Protein AF-A0A0L7KN21-F1 (afdb_monomer)

InterPro domains:
  IPR000851 Small ribosomal subunit protein uS5 [PTHR48277] (136-283)
  IPR005324 Small ribosomal subunit protein uS5, C-terminal [PF03719] (182-250)
  IPR014721 Small ribosomal subunit protein uS5 domain 2-type fold, subgroup [G3DSA:3.30.230.10] (170-259)
  IPR020568 Ribosomal protein uS5 domain 2-type superfamily [SSF54211] (173-251)
  IPR048584 Small ribosomal subunit protein uS5m, N-terminal domain [PF21251] (48-141)

Sequence (359 aa):
MTFKLLSLGKILNKPLSIVLKQNNGAPNLNASFSTSSIVCVNFFNKSFYNVPADKLWKSVTSVSNAGAKKGRGKGAGRIRIRDLNRGQMIGVGRINMLWPGLSAPVIRGRELMEKLIKIRDSMTKFRRLKLSPIERGLAGFGFGNAKEAPAALRKAKNRSGQKLMNFEVYNGHTIFHDFYTAFGKTKIFVQKKNEGYGLSCHRAIREICQAIGIKDLRAKIEGSNNLQHIVKAFFIGLLQQRTHQQLAEEKKLHLVEYRAENEGFPKVVASPSEVRSKEEIPKGETLDFTNYVMNDKVILRKKKFPRFFQTMPHYKIYLKKYEKFRNHEKIRQDLKVEYGEIKSFLTDRYPEEKTEQEA

Nearest PDB structures (foldseek):
  8any-assembly1_AD  TM=7.330E-01  e=4.954E-23  Homo sapiens
  7pnw-assembly1_D  TM=7.563E-01  e=2.125E-21  Mus musculus
  7qi6-assembly1_AD  TM=7.127E-01  e=4.438E-22  Homo sapiens
  8oin-assembly1_Ad  TM=7.381E-01  e=1.371E-21  Sus scrofa
  8csu-assembly1_D  TM=7.811E-01  e=1.902E-16  Homo sapiens

Structure (mmCIF, N/CA/C/O backbone):
data_AF-A0A0L7KN21-F1
#
_entry.id   AF-A0A0L7KN21-F1
#
loop_
_atom_site.group_PDB
_atom_site.id
_atom_site.type_symbol
_atom_site.label_atom_id
_atom_site.label_alt_id
_atom_site.label_comp_id
_atom_site.label_asym_id
_atom_site.label_entity_id
_atom_site.label_seq_id
_atom_site.pdbx_PDB_ins_code
_atom_site.Cartn_x
_atom_site.Cartn_y
_atom_site.Cartn_z
_atom_site.occupancy
_atom_site.B_iso_or_equiv
_atom_site.auth_seq_id
_atom_site.auth_comp_id
_atom_site.auth_asym_id
_atom_site.auth_atom_id
_atom_site.pdbx_PDB_model_num
ATOM 1 N N . MET A 1 1 ? -9.207 22.273 -28.464 1.00 39.97 1 MET A N 1
ATOM 2 C CA . MET A 1 1 ? -9.569 23.635 -28.896 1.00 39.97 1 MET A CA 1
ATOM 3 C C . MET A 1 1 ? -8.705 24.622 -28.136 1.00 39.97 1 MET A C 1
ATOM 5 O O . MET A 1 1 ? -8.887 24.729 -26.935 1.00 39.97 1 MET A O 1
ATOM 9 N N . THR A 1 2 ? -7.763 25.266 -28.824 1.00 26.09 2 THR A N 1
ATOM 10 C CA . THR A 1 2 ? -7.132 26.553 -28.473 1.00 26.09 2 THR A CA 1
ATOM 11 C C . THR A 1 2 ? -6.347 27.008 -29.709 1.00 26.09 2 THR A C 1
ATOM 13 O O . THR A 1 2 ? -5.570 26.240 -30.274 1.00 26.09 2 THR A O 1
ATOM 16 N N . PHE A 1 3 ? -6.650 28.216 -30.183 1.00 27.45 3 PHE A N 1
ATOM 17 C CA . PHE A 1 3 ? -6.263 28.777 -31.482 1.00 27.45 3 PHE A CA 1
ATOM 18 C C . PHE A 1 3 ? -4.921 29.525 -31.428 1.00 27.45 3 PHE A C 1
ATOM 20 O O . PHE A 1 3 ? -4.514 30.002 -30.369 1.00 27.45 3 PHE A O 1
ATOM 27 N N . LYS A 1 4 ? -4.259 29.679 -32.585 1.00 27.64 4 LYS A N 1
ATOM 28 C CA . LYS A 1 4 ? -3.100 30.567 -32.776 1.00 27.64 4 LYS A CA 1
ATOM 29 C C . LYS A 1 4 ? -3.270 31.350 -34.088 1.00 27.64 4 LYS A C 1
ATOM 31 O O . LYS A 1 4 ? -3.463 30.738 -35.133 1.00 27.64 4 LYS A O 1
ATOM 36 N N . LEU A 1 5 ? -3.232 32.681 -34.005 1.00 28.02 5 LEU A N 1
ATOM 37 C CA . LEU A 1 5 ? -3.290 33.628 -35.128 1.00 28.02 5 LEU A CA 1
ATOM 38 C C . LEU A 1 5 ? -1.906 33.773 -35.780 1.00 28.02 5 LEU A C 1
ATOM 40 O O . LEU A 1 5 ? -0.916 33.961 -35.074 1.00 28.02 5 LEU A O 1
ATOM 44 N N . LEU A 1 6 ? -1.851 33.733 -37.113 1.00 36.75 6 LEU A N 1
ATOM 45 C CA . LEU A 1 6 ? -0.711 34.173 -37.924 1.00 36.75 6 LEU A CA 1
ATOM 46 C C . LEU A 1 6 ? -1.249 34.987 -39.106 1.00 36.75 6 LEU A C 1
ATOM 48 O O . LEU A 1 6 ? -2.231 34.595 -39.736 1.00 36.75 6 LEU A O 1
ATOM 52 N N . SER A 1 7 ? -0.636 36.145 -39.351 1.00 30.52 7 SER A N 1
ATOM 53 C CA . SER A 1 7 ? -1.080 37.125 -40.338 1.00 30.52 7 SER A CA 1
ATOM 54 C C . SER A 1 7 ? -0.712 36.722 -41.767 1.00 30.52 7 SER A 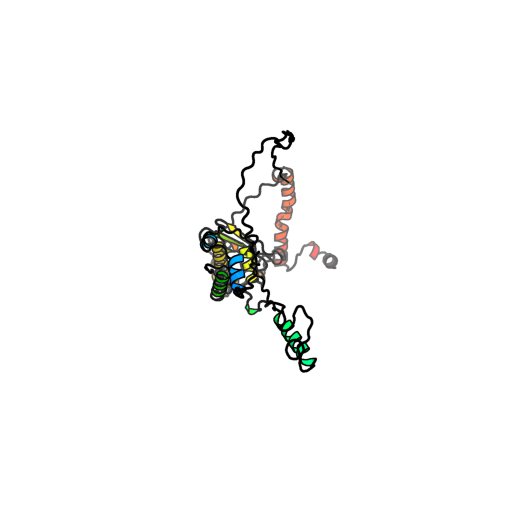C 1
ATOM 56 O O . SER A 1 7 ? 0.384 36.241 -42.053 1.00 30.52 7 SER A O 1
ATOM 58 N N . LEU A 1 8 ? -1.667 36.951 -42.669 1.00 35.56 8 LEU A N 1
ATOM 59 C CA . LEU A 1 8 ? -1.516 36.879 -44.117 1.00 35.56 8 LEU A CA 1
ATOM 60 C C . LEU A 1 8 ? -0.698 38.071 -44.617 1.00 35.56 8 LEU A C 1
ATOM 62 O O . LEU A 1 8 ? -1.054 39.222 -44.376 1.00 35.56 8 LEU A O 1
ATOM 66 N N . GLY A 1 9 ? 0.363 37.793 -45.369 1.00 31.25 9 GLY A N 1
ATOM 67 C CA . GLY A 1 9 ? 1.140 38.826 -46.034 1.00 31.25 9 GLY A CA 1
ATOM 68 C C . GLY A 1 9 ? 1.969 38.271 -47.181 1.00 31.25 9 GLY A C 1
ATOM 69 O O . GLY A 1 9 ? 3.092 37.834 -46.964 1.00 31.25 9 GLY A O 1
ATOM 70 N N . LYS A 1 10 ? 1.417 38.416 -48.394 1.00 31.67 10 LYS A N 1
ATOM 71 C CA . LYS A 1 10 ? 2.084 38.394 -49.712 1.00 31.67 10 LYS A CA 1
ATOM 72 C C . LYS A 1 10 ? 2.239 37.028 -50.397 1.00 31.67 10 LYS A C 1
ATOM 74 O O . LYS A 1 10 ? 3.333 36.500 -50.558 1.00 31.67 10 LYS A O 1
ATOM 79 N N . ILE A 1 11 ? 1.122 36.551 -50.944 1.00 29.91 11 ILE A N 1
ATOM 80 C CA . ILE A 1 11 ? 1.092 35.870 -52.244 1.00 29.91 11 ILE A CA 1
ATOM 81 C C . ILE A 1 11 ? 0.218 36.738 -53.144 1.00 29.91 11 ILE A C 1
ATOM 83 O O . ILE A 1 11 ? -0.950 36.916 -52.822 1.00 29.91 11 ILE A O 1
ATOM 87 N N . LEU A 1 12 ? 0.809 37.292 -54.205 1.00 33.62 12 LEU A N 1
ATOM 88 C CA . LEU A 1 12 ? 0.224 37.609 -55.518 1.00 33.62 12 LEU A CA 1
ATOM 89 C C . LEU A 1 12 ? 1.078 38.699 -56.174 1.00 33.62 12 LEU A C 1
ATOM 91 O O . LEU A 1 12 ? 1.097 39.836 -55.712 1.00 33.62 12 LEU A O 1
ATOM 95 N N . ASN A 1 13 ? 1.833 38.306 -57.204 1.00 30.95 13 ASN A N 1
ATOM 96 C CA . ASN A 1 13 ? 1.879 38.946 -58.529 1.00 30.95 13 ASN A CA 1
ATOM 97 C C . ASN A 1 13 ? 3.176 38.563 -59.266 1.00 30.95 13 ASN A C 1
ATOM 99 O O . ASN A 1 13 ? 4.257 39.069 -58.982 1.00 30.95 13 ASN A O 1
ATOM 103 N N . LYS A 1 14 ? 3.039 37.6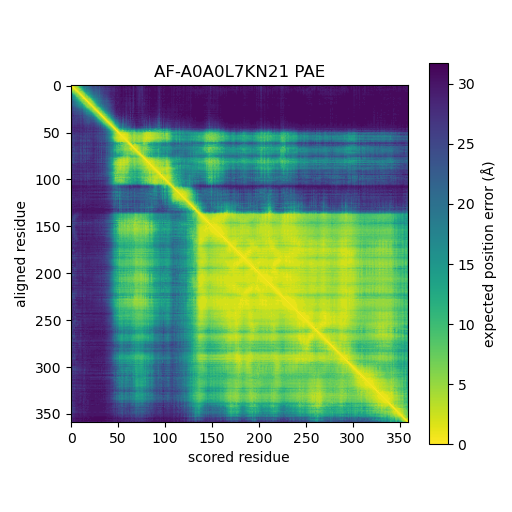55 -60.240 1.00 39.84 14 LYS A N 1
ATOM 104 C CA . LYS A 1 14 ? 3.803 37.687 -61.502 1.00 39.84 14 LYS A CA 1
ATOM 105 C C . LYS A 1 14 ? 2.998 38.554 -62.488 1.00 39.84 14 LYS A C 1
ATOM 107 O O . LYS A 1 14 ? 1.775 38.584 -62.346 1.00 39.84 14 LYS A O 1
ATOM 112 N N . PRO A 1 15 ? 3.634 39.246 -63.449 1.00 39.06 15 PRO A N 1
ATOM 113 C CA . PRO A 1 15 ? 3.897 38.664 -64.783 1.00 39.06 15 PRO A CA 1
ATOM 114 C C . PRO A 1 15 ? 5.301 39.039 -65.322 1.00 39.06 15 PRO A C 1
ATOM 116 O O . PRO A 1 15 ? 5.837 40.088 -64.999 1.00 39.06 15 PRO A O 1
ATOM 119 N N . LEU A 1 16 ? 6.064 38.135 -65.951 1.00 35.38 16 LEU A N 1
ATOM 120 C CA . LEU A 1 16 ? 6.067 37.840 -67.398 1.00 35.38 16 LEU A CA 1
ATOM 121 C C . LEU A 1 16 ? 6.074 39.097 -68.289 1.00 35.38 16 LEU A C 1
ATOM 123 O O . LEU A 1 16 ? 5.020 39.616 -68.639 1.00 35.38 16 LEU A O 1
ATOM 127 N N . SER A 1 17 ? 7.269 39.512 -68.721 1.00 31.98 17 SER A N 1
ATOM 128 C CA . SER A 1 17 ? 7.464 40.393 -69.876 1.00 31.98 17 SER A CA 1
ATOM 129 C C . SER A 1 17 ? 8.505 39.798 -70.828 1.00 31.98 17 SER A C 1
ATOM 131 O O . SER A 1 17 ? 9.697 39.725 -70.534 1.00 31.98 17 SER A O 1
ATOM 133 N N . ILE A 1 18 ? 7.980 39.361 -71.967 1.00 33.34 18 ILE A N 1
ATOM 134 C CA . ILE A 1 18 ? 8.632 39.127 -73.253 1.00 33.34 18 ILE A CA 1
ATOM 135 C C . ILE A 1 18 ? 9.336 40.407 -73.722 1.00 33.34 18 ILE A C 1
ATOM 137 O O . ILE A 1 18 ? 8.698 41.454 -73.756 1.00 33.34 18 ILE A O 1
ATOM 141 N N . VAL A 1 19 ? 10.592 40.305 -74.169 1.00 31.72 19 VAL A N 1
ATOM 142 C CA . VAL A 1 19 ? 11.155 41.195 -75.199 1.00 31.72 19 VAL A CA 1
ATOM 143 C C . VAL A 1 19 ? 12.034 40.363 -76.133 1.00 31.72 19 VAL A C 1
ATOM 145 O O . VAL A 1 19 ? 13.102 39.883 -75.762 1.00 31.72 19 VAL A O 1
ATOM 148 N N . LEU A 1 20 ? 11.535 40.199 -77.356 1.00 29.12 20 LEU A N 1
ATOM 149 C CA . LEU A 1 20 ? 12.280 39.819 -78.550 1.00 29.12 20 LEU A CA 1
ATOM 150 C C . LEU A 1 20 ? 13.306 40.911 -78.881 1.00 29.12 20 LEU A C 1
ATOM 152 O O . LEU A 1 20 ? 12.944 42.084 -78.964 1.00 29.12 20 LEU A O 1
ATOM 156 N N . LYS A 1 21 ? 14.549 40.533 -79.189 1.00 31.19 21 LYS A N 1
ATOM 157 C CA . LYS A 1 21 ? 15.376 41.327 -80.103 1.00 31.19 21 LYS A CA 1
ATOM 158 C C . LYS A 1 21 ? 16.139 40.404 -81.043 1.00 31.19 21 LYS A C 1
ATOM 160 O O . LYS A 1 21 ? 16.801 39.464 -80.615 1.00 31.19 21 LYS A O 1
ATOM 165 N N . GLN A 1 22 ? 15.918 40.661 -82.325 1.00 31.38 22 GLN A N 1
ATOM 166 C CA . GLN A 1 22 ? 16.403 39.913 -83.470 1.00 31.38 22 GLN A CA 1
ATOM 167 C C . GLN A 1 22 ? 17.911 40.094 -83.698 1.00 31.38 22 GLN A C 1
ATOM 169 O O . GLN A 1 22 ? 18.496 41.115 -83.344 1.00 31.38 22 GLN A O 1
ATOM 174 N N . ASN A 1 23 ? 18.456 39.052 -84.322 1.00 29.50 23 ASN A N 1
ATOM 175 C CA . ASN A 1 23 ? 19.735 38.854 -85.002 1.00 29.50 23 ASN A CA 1
ATOM 176 C C . ASN A 1 23 ? 20.443 40.097 -85.579 1.00 29.50 23 ASN A C 1
ATOM 178 O O . ASN A 1 23 ? 19.798 40.982 -86.134 1.00 29.50 23 ASN A O 1
ATOM 182 N N . ASN A 1 24 ? 21.783 40.061 -85.602 1.00 30.97 24 ASN A N 1
ATOM 183 C CA . ASN A 1 24 ? 22.596 39.916 -86.828 1.00 30.97 24 ASN A CA 1
ATOM 184 C C . ASN A 1 24 ? 24.074 40.224 -86.532 1.00 30.97 24 ASN A C 1
ATOM 186 O O . ASN A 1 24 ? 24.394 41.287 -86.010 1.00 30.97 24 ASN A O 1
ATOM 190 N N . GLY A 1 25 ? 24.976 39.316 -86.910 1.00 29.47 25 GLY A N 1
ATOM 191 C CA . GLY A 1 25 ? 26.418 39.569 -86.871 1.00 29.47 25 GLY A CA 1
ATOM 192 C C . GLY A 1 25 ? 27.257 38.297 -86.929 1.00 29.47 25 GLY A C 1
ATOM 193 O O . GLY A 1 25 ? 27.781 37.863 -85.910 1.00 29.47 25 GLY A O 1
ATOM 194 N N . ALA A 1 26 ? 27.386 37.702 -88.117 1.00 34.97 26 ALA A N 1
ATOM 195 C CA . ALA A 1 26 ? 28.526 36.838 -88.423 1.00 34.97 26 ALA A CA 1
ATOM 196 C C . ALA A 1 26 ? 29.774 37.721 -88.628 1.00 34.97 26 ALA A C 1
ATOM 198 O O . ALA A 1 26 ? 29.647 38.845 -89.121 1.00 34.97 26 ALA A O 1
ATOM 199 N N . PRO A 1 27 ? 30.973 37.215 -88.301 1.00 39.75 27 PRO A N 1
ATOM 200 C CA . PRO A 1 27 ? 31.784 36.711 -89.403 1.00 39.75 27 PRO A CA 1
ATOM 201 C C . PRO A 1 27 ? 32.486 35.379 -89.110 1.00 39.75 27 PRO A C 1
ATOM 203 O O . PRO A 1 27 ? 32.879 35.060 -87.991 1.00 39.75 27 PRO A O 1
ATOM 206 N N . ASN A 1 28 ? 32.637 34.627 -90.198 1.00 36.03 28 ASN A N 1
ATOM 207 C CA . ASN A 1 28 ? 33.445 33.426 -90.347 1.00 36.03 28 ASN A CA 1
ATOM 208 C C . ASN A 1 28 ? 34.895 33.649 -89.913 1.00 36.03 28 ASN A C 1
ATOM 210 O O . ASN A 1 28 ? 35.454 34.691 -90.241 1.00 36.03 28 ASN A O 1
ATOM 214 N N . LEU A 1 29 ? 35.525 32.620 -89.339 1.00 36.97 29 LEU A N 1
ATOM 215 C CA . LEU A 1 29 ? 36.890 32.217 -89.688 1.00 36.97 29 LEU A CA 1
ATOM 216 C C . LEU A 1 29 ? 37.133 30.764 -89.250 1.00 36.97 29 LEU A C 1
ATOM 218 O O . LEU A 1 29 ? 36.855 30.355 -88.126 1.00 36.97 29 LEU A O 1
ATOM 222 N N . ASN A 1 30 ? 37.598 29.997 -90.226 1.00 38.16 30 ASN A N 1
ATOM 223 C CA . ASN A 1 30 ? 37.817 28.560 -90.234 1.00 38.16 30 ASN A CA 1
ATOM 224 C C . ASN A 1 30 ? 38.788 28.082 -89.142 1.00 38.16 30 ASN A C 1
ATOM 226 O O . ASN A 1 30 ? 39.904 28.587 -89.052 1.00 38.16 30 ASN A O 1
ATOM 230 N N . ALA A 1 31 ? 38.417 27.022 -88.419 1.00 36.16 31 ALA A N 1
ATOM 231 C CA . ALA A 1 31 ? 39.368 26.146 -87.736 1.00 36.16 31 ALA A CA 1
ATOM 232 C C . ALA A 1 31 ? 38.807 24.712 -87.664 1.00 36.16 31 ALA A C 1
ATOM 234 O O . ALA A 1 31 ? 37.958 24.392 -86.838 1.00 36.16 31 ALA A O 1
ATOM 235 N N . SER A 1 32 ? 39.245 23.896 -88.626 1.00 32.59 32 SER A N 1
ATOM 236 C CA . SER A 1 32 ? 39.461 22.441 -88.548 1.00 32.59 32 SER A CA 1
ATOM 237 C C . SER A 1 32 ? 38.655 21.640 -87.508 1.00 32.59 32 SER A C 1
ATOM 239 O O . SER A 1 32 ? 39.095 21.408 -86.381 1.00 32.59 32 SER A O 1
ATOM 241 N N . PHE A 1 33 ? 37.529 21.071 -87.951 1.00 28.45 33 PHE A N 1
ATOM 242 C CA . PHE A 1 33 ? 36.911 19.917 -87.298 1.00 28.45 33 PHE A CA 1
ATOM 243 C C . PHE A 1 33 ? 37.850 18.705 -87.397 1.00 28.45 33 PHE A C 1
ATOM 245 O O . PHE A 1 33 ? 37.950 18.059 -88.437 1.00 28.45 33 PHE A O 1
ATOM 252 N N . SER A 1 34 ? 38.531 18.384 -86.297 1.00 33.50 34 SER A N 1
ATOM 253 C CA . SER A 1 34 ? 39.069 17.046 -86.067 1.00 33.50 34 SER A CA 1
ATOM 254 C C . SER A 1 34 ? 37.915 16.158 -85.611 1.00 33.50 34 SER A C 1
ATOM 256 O O . SER A 1 34 ? 37.461 16.243 -84.470 1.00 33.50 34 SER A O 1
ATOM 258 N N . THR A 1 35 ? 37.400 15.325 -86.512 1.00 39.38 35 THR A N 1
ATOM 259 C CA . THR A 1 35 ? 36.512 14.215 -86.160 1.00 39.38 35 THR A CA 1
ATOM 260 C C . THR A 1 35 ? 37.355 13.096 -85.556 1.00 39.38 35 THR A C 1
ATOM 262 O O . THR A 1 35 ? 37.619 12.078 -86.195 1.00 39.38 35 THR A O 1
ATOM 265 N N . SER A 1 36 ? 37.809 13.279 -84.317 1.00 35.50 36 SER A N 1
ATOM 266 C CA . SER A 1 36 ? 38.156 12.137 -83.486 1.00 35.50 36 SER A CA 1
ATOM 267 C C . SER A 1 36 ? 36.844 11.468 -83.098 1.00 35.50 36 SER A C 1
ATOM 269 O O . SER A 1 36 ? 36.009 12.038 -82.396 1.00 35.50 36 SER A O 1
ATOM 271 N N . SER A 1 37 ? 36.628 10.264 -83.622 1.00 35.19 37 SER A N 1
ATOM 272 C CA . SER A 1 37 ? 35.550 9.378 -83.210 1.00 35.19 37 SER A CA 1
ATOM 273 C C . SER A 1 37 ? 35.544 9.305 -81.685 1.00 35.19 37 SER A C 1
ATOM 275 O O . SER A 1 37 ? 36.408 8.663 -81.086 1.00 35.19 37 SER A O 1
ATOM 277 N N . ILE A 1 38 ? 34.592 9.986 -81.045 1.00 36.34 38 ILE A N 1
ATOM 278 C CA . ILE A 1 38 ? 34.296 9.774 -79.635 1.00 36.34 38 ILE A CA 1
ATOM 279 C C . ILE A 1 38 ? 33.734 8.363 -79.582 1.00 36.34 38 ILE A C 1
ATOM 281 O O . ILE A 1 38 ? 32.555 8.117 -79.826 1.00 36.34 38 ILE A O 1
ATOM 285 N N . VAL A 1 39 ? 34.624 7.410 -79.323 1.00 34.53 39 VAL A N 1
ATOM 286 C CA . VAL A 1 39 ? 34.242 6.091 -78.856 1.00 34.53 39 VAL A CA 1
ATOM 287 C C . VAL A 1 39 ? 33.466 6.353 -77.573 1.00 34.53 39 VAL A C 1
ATOM 289 O O . VAL A 1 39 ? 34.043 6.695 -76.541 1.00 34.53 39 VAL A O 1
ATOM 292 N N . CYS A 1 40 ? 32.142 6.237 -77.640 1.00 33.72 40 CYS A N 1
ATOM 293 C CA . CYS A 1 40 ? 31.325 6.009 -76.463 1.00 33.72 40 CYS A CA 1
ATOM 294 C C . CYS A 1 40 ? 31.788 4.676 -75.872 1.00 33.72 40 CYS A C 1
ATOM 296 O O . CYS A 1 40 ? 31.268 3.610 -76.197 1.00 33.72 40 CYS A O 1
ATOM 298 N N . VAL A 1 41 ? 32.828 4.727 -75.040 1.00 37.78 41 VAL A N 1
ATOM 299 C CA . VAL A 1 41 ? 33.231 3.597 -74.219 1.00 37.78 41 VAL A CA 1
ATOM 300 C C . VAL A 1 41 ? 32.087 3.401 -73.239 1.00 37.78 41 VAL A C 1
ATOM 302 O O . VAL A 1 41 ? 31.934 4.151 -72.277 1.00 37.78 41 VAL A O 1
ATOM 305 N N . ASN A 1 42 ? 31.245 2.411 -73.526 1.00 37.94 42 ASN A N 1
ATOM 306 C CA . ASN A 1 42 ? 30.281 1.878 -72.583 1.00 37.94 42 ASN A CA 1
ATOM 307 C C . ASN A 1 42 ? 31.032 1.498 -71.303 1.00 37.94 42 ASN A C 1
ATOM 309 O O . ASN A 1 42 ? 31.612 0.419 -71.198 1.00 37.94 42 ASN A O 1
ATOM 313 N N . PHE A 1 43 ? 31.003 2.380 -70.307 1.00 38.19 43 PHE A N 1
ATOM 314 C CA . PHE A 1 43 ? 31.536 2.145 -68.969 1.00 38.19 43 PHE A CA 1
ATOM 315 C C . PHE A 1 43 ? 30.578 1.254 -68.158 1.00 38.19 43 PHE A C 1
ATOM 317 O O . PHE A 1 43 ? 30.269 1.513 -67.003 1.00 38.19 43 PHE A O 1
ATOM 324 N N . PHE A 1 44 ? 30.096 0.170 -68.763 1.00 43.06 44 PHE A N 1
ATOM 325 C CA . PHE A 1 44 ? 29.590 -0.987 -68.034 1.00 43.06 44 PHE A CA 1
ATOM 326 C C . PHE A 1 44 ? 30.624 -2.103 -68.135 1.00 43.06 44 PHE A C 1
ATOM 328 O O . PHE A 1 44 ? 30.334 -3.231 -68.527 1.00 43.06 44 PHE A O 1
ATOM 335 N N . ASN A 1 45 ? 31.849 -1.790 -67.708 1.00 41.94 45 ASN A N 1
ATOM 336 C CA . ASN A 1 45 ? 32.697 -2.822 -67.142 1.00 41.94 45 ASN A CA 1
ATOM 337 C C . ASN A 1 45 ? 31.980 -3.310 -65.886 1.00 41.94 45 ASN A C 1
ATOM 339 O O . ASN A 1 45 ? 31.974 -2.654 -64.843 1.00 41.94 45 ASN A O 1
ATOM 343 N N . LYS A 1 46 ? 31.306 -4.451 -66.012 1.00 49.19 46 LYS A N 1
ATOM 344 C CA . LYS A 1 46 ? 30.734 -5.199 -64.898 1.00 49.19 46 LYS A CA 1
ATOM 345 C C . LYS A 1 46 ? 31.897 -5.824 -64.131 1.00 49.19 46 LYS A C 1
ATOM 347 O O . LYS A 1 46 ? 32.096 -7.032 -64.145 1.00 49.19 46 LYS A O 1
ATOM 352 N N . SER A 1 47 ? 32.715 -4.981 -63.511 1.00 50.50 47 SER A N 1
ATOM 353 C CA . SER A 1 47 ? 33.771 -5.431 -62.627 1.00 50.50 47 SER A CA 1
ATOM 354 C C . SER A 1 47 ? 33.094 -6.072 -61.426 1.00 50.50 47 SER A C 1
ATOM 356 O O . SER A 1 47 ? 32.357 -5.411 -60.695 1.00 50.50 47 SER A O 1
ATOM 358 N N . PHE A 1 48 ? 33.305 -7.373 -61.238 1.00 56.53 48 PHE A N 1
ATOM 359 C CA . PHE A 1 48 ? 32.745 -8.177 -60.149 1.00 56.53 48 PHE A CA 1
ATOM 360 C C . PHE A 1 48 ? 33.356 -7.823 -58.775 1.00 56.53 48 PHE A C 1
ATOM 362 O O . PHE A 1 48 ? 33.637 -8.694 -57.960 1.00 56.53 48 PHE A O 1
ATOM 369 N N . TYR A 1 49 ? 33.533 -6.538 -58.472 1.00 61.22 49 TYR A N 1
ATOM 370 C CA . TYR A 1 49 ? 33.901 -6.037 -57.148 1.00 61.22 49 TYR A CA 1
ATOM 371 C C . TYR A 1 49 ? 32.639 -5.741 -56.326 1.00 61.22 49 TYR A C 1
ATOM 373 O O . TYR A 1 49 ? 32.449 -4.639 -55.811 1.00 61.22 49 TYR A O 1
ATOM 381 N N . ASN A 1 50 ? 31.731 -6.716 -56.228 1.00 77.69 50 ASN A N 1
ATOM 382 C CA . ASN A 1 50 ? 30.514 -6.551 -55.439 1.00 77.69 50 ASN A CA 1
ATOM 383 C C . ASN A 1 50 ? 30.838 -6.600 -53.943 1.00 77.69 50 ASN A C 1
ATOM 385 O O . ASN A 1 50 ? 31.521 -7.494 -53.448 1.00 77.69 50 ASN A O 1
ATOM 389 N N . VAL A 1 51 ? 30.315 -5.618 -53.215 1.00 84.56 51 VAL A N 1
ATOM 390 C CA . VAL A 1 51 ? 30.476 -5.494 -51.767 1.00 84.56 51 VAL A CA 1
ATOM 391 C C . VAL A 1 51 ? 29.411 -6.348 -51.064 1.00 84.56 51 VAL A C 1
ATOM 393 O O . VAL A 1 51 ? 28.251 -6.317 -51.480 1.00 84.56 51 VAL A O 1
ATOM 396 N N . PRO A 1 52 ? 29.750 -7.082 -49.986 1.00 89.19 52 PRO A N 1
ATOM 397 C CA . PRO A 1 52 ? 28.764 -7.857 -49.238 1.00 89.19 52 PRO A CA 1
ATOM 398 C C . PRO A 1 52 ? 27.666 -6.965 -48.643 1.00 89.19 52 PRO A C 1
ATOM 400 O O . PRO A 1 52 ? 27.909 -5.815 -48.258 1.00 89.19 52 PRO A O 1
ATOM 403 N N . ALA A 1 53 ? 26.461 -7.528 -48.512 1.00 86.94 53 ALA A N 1
ATOM 404 C CA . ALA A 1 53 ? 25.276 -6.825 -48.022 1.00 86.94 53 ALA A CA 1
ATOM 405 C C . ALA A 1 53 ? 25.501 -6.146 -46.659 1.00 86.94 53 ALA A C 1
ATOM 407 O O . ALA A 1 53 ? 25.035 -5.027 -46.454 1.00 86.94 53 ALA A O 1
ATOM 408 N N . ASP A 1 54 ? 26.279 -6.754 -45.759 1.00 86.81 54 ASP A N 1
ATOM 409 C CA . ASP A 1 54 ? 26.576 -6.195 -44.432 1.00 86.81 54 ASP A CA 1
ATOM 410 C C . ASP A 1 54 ? 27.264 -4.828 -44.504 1.00 86.81 54 ASP A C 1
ATOM 412 O O . ASP A 1 54 ? 26.959 -3.913 -43.734 1.00 86.81 54 ASP A O 1
ATOM 416 N N . LYS A 1 55 ? 28.182 -4.656 -45.461 1.00 87.75 55 LYS A N 1
ATOM 417 C CA . LYS A 1 55 ? 28.933 -3.408 -45.632 1.00 87.75 55 LYS A CA 1
ATOM 418 C C . LYS A 1 55 ? 28.067 -2.320 -46.280 1.00 87.75 55 LYS A C 1
ATOM 420 O O . LYS A 1 55 ? 28.189 -1.162 -45.882 1.00 87.75 55 LYS A O 1
ATOM 425 N N . LEU A 1 56 ? 27.139 -2.691 -47.167 1.00 87.56 56 LEU A N 1
ATOM 426 C CA . LEU A 1 56 ? 26.124 -1.786 -47.728 1.00 87.56 56 LEU A CA 1
ATOM 427 C C . LEU A 1 56 ? 25.105 -1.342 -46.666 1.00 87.56 56 LEU A C 1
ATOM 429 O O . LEU A 1 56 ? 24.808 -0.157 -46.523 1.00 87.56 56 LEU A O 1
ATOM 433 N N . TRP A 1 57 ? 24.598 -2.271 -45.856 1.00 86.81 57 TRP A N 1
ATOM 434 C CA . TRP A 1 57 ? 23.676 -1.929 -44.773 1.00 86.81 57 TRP A CA 1
ATOM 435 C C . TRP A 1 57 ? 24.339 -1.050 -43.715 1.00 86.81 57 TRP A C 1
ATOM 437 O O . TRP A 1 57 ? 23.704 -0.122 -43.206 1.00 86.81 57 TRP A O 1
ATOM 447 N N . LYS A 1 58 ? 25.626 -1.273 -43.419 1.00 84.38 58 LYS A N 1
ATOM 448 C CA . LYS A 1 58 ? 26.404 -0.429 -42.504 1.00 84.38 58 LYS A CA 1
ATOM 449 C C . LYS A 1 58 ? 26.513 1.014 -43.001 1.00 84.38 58 LYS A C 1
ATOM 451 O O . LYS A 1 58 ? 26.363 1.923 -42.188 1.00 84.38 58 LYS A O 1
ATOM 456 N N . SER A 1 59 ? 26.722 1.259 -44.297 1.00 84.06 59 SER A N 1
ATOM 457 C CA . SER A 1 59 ? 26.773 2.634 -44.820 1.00 84.06 59 SER A CA 1
ATOM 458 C C . SER A 1 59 ? 25.413 3.331 -44.780 1.00 84.06 59 SER A C 1
ATOM 460 O O . SER A 1 59 ? 25.349 4.501 -44.425 1.00 84.06 59 SER A O 1
ATOM 462 N N . VAL A 1 60 ? 24.323 2.619 -45.083 1.00 83.50 60 VAL A N 1
ATOM 463 C CA . VAL A 1 60 ? 22.967 3.200 -45.136 1.00 83.50 60 VAL A CA 1
ATOM 464 C C . VAL A 1 60 ? 22.388 3.471 -43.744 1.00 83.50 60 VAL A C 1
ATOM 466 O O . VAL A 1 60 ? 21.653 4.437 -43.550 1.00 83.50 60 VAL A O 1
ATOM 469 N 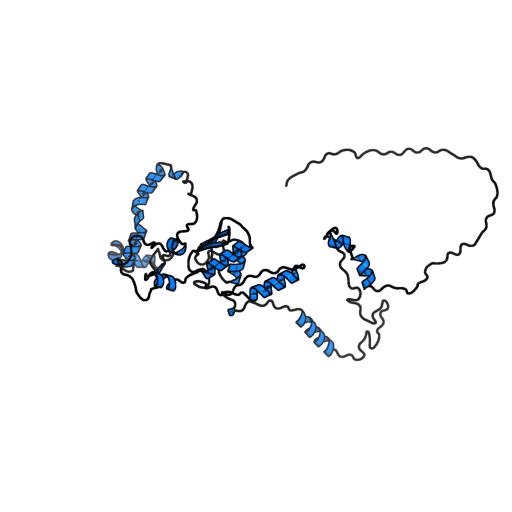N . THR A 1 61 ? 22.695 2.620 -42.762 1.00 78.38 61 THR A N 1
ATOM 470 C CA . THR A 1 61 ? 22.087 2.698 -41.421 1.00 78.38 61 THR A CA 1
ATOM 471 C C . THR A 1 61 ? 22.952 3.391 -40.376 1.00 78.38 61 THR A C 1
ATOM 473 O O . THR A 1 61 ? 22.426 3.821 -39.345 1.00 78.38 61 THR A O 1
ATOM 476 N N . SER A 1 62 ? 24.266 3.512 -40.600 1.00 70.56 62 SER A N 1
ATOM 477 C CA . SER A 1 62 ? 25.143 4.147 -39.618 1.00 70.56 62 SER A CA 1
ATOM 478 C C . SER A 1 62 ? 24.981 5.667 -39.614 1.00 70.56 62 SER A C 1
ATOM 480 O O . SER A 1 62 ? 25.017 6.342 -40.638 1.00 70.56 62 SER A O 1
ATOM 482 N N . VAL A 1 63 ? 24.841 6.223 -38.413 1.00 68.50 63 VAL A N 1
ATOM 483 C CA . VAL A 1 63 ? 25.168 7.627 -38.153 1.00 68.50 63 VAL A CA 1
ATOM 484 C C . VAL A 1 63 ? 26.679 7.689 -37.924 1.00 68.50 63 VAL A C 1
ATOM 486 O O . VAL A 1 63 ? 27.252 6.743 -37.375 1.00 68.50 63 VAL A O 1
ATOM 489 N N . SER A 1 64 ? 27.337 8.796 -38.284 1.00 72.62 64 SER A N 1
ATOM 490 C CA . SER A 1 64 ? 28.744 8.997 -37.919 1.00 72.62 64 SER A CA 1
ATOM 491 C C . SER A 1 64 ? 28.945 8.749 -36.417 1.00 72.62 64 SER A C 1
ATOM 493 O O . SER A 1 64 ? 28.117 9.142 -35.591 1.00 72.62 64 SER A O 1
ATOM 495 N N . ASN A 1 65 ? 30.043 8.089 -36.035 1.00 73.38 65 ASN A N 1
ATOM 496 C CA . ASN A 1 65 ? 30.295 7.699 -34.639 1.00 73.38 65 ASN A CA 1
ATOM 497 C C . ASN A 1 65 ? 30.260 8.926 -33.693 1.00 73.38 65 ASN A C 1
ATOM 499 O O . ASN A 1 65 ? 29.780 8.856 -32.562 1.00 73.38 65 ASN A O 1
ATOM 503 N N . ALA A 1 66 ? 30.680 10.091 -34.200 1.00 78.44 66 ALA A N 1
ATOM 504 C CA . ALA A 1 66 ? 30.557 11.381 -33.524 1.00 78.44 66 ALA A CA 1
ATOM 505 C C . ALA A 1 66 ? 29.097 11.861 -33.380 1.00 78.44 66 ALA A C 1
ATOM 507 O O . ALA A 1 66 ? 28.711 12.347 -32.315 1.00 78.44 66 ALA A O 1
ATOM 508 N N . GLY A 1 67 ? 28.275 11.711 -34.425 1.00 78.81 67 GLY A N 1
ATOM 509 C CA . GLY A 1 67 ? 26.854 12.062 -34.404 1.00 78.81 67 GLY A CA 1
ATOM 510 C C . GLY A 1 67 ? 26.032 11.175 -33.465 1.00 78.81 67 GLY A C 1
ATOM 511 O O . GLY A 1 67 ? 25.168 11.683 -32.747 1.00 78.81 67 GLY A O 1
ATOM 512 N N . ALA A 1 68 ? 26.353 9.879 -33.402 1.00 77.19 68 ALA A N 1
ATOM 513 C CA . ALA A 1 68 ? 25.718 8.920 -32.501 1.00 77.19 68 ALA A CA 1
ATOM 514 C C . ALA A 1 68 ? 26.047 9.201 -31.024 1.00 77.19 68 ALA A C 1
ATOM 516 O O . ALA A 1 68 ? 25.142 9.249 -30.193 1.00 77.19 68 ALA A O 1
ATOM 517 N N . LYS A 1 69 ? 27.324 9.459 -30.696 1.00 81.44 69 LYS A N 1
ATOM 518 C CA . LYS A 1 69 ? 27.765 9.752 -29.318 1.00 81.44 69 LYS A CA 1
ATOM 519 C C . LYS A 1 69 ? 27.145 11.028 -28.739 1.00 81.44 69 LYS A C 1
ATOM 521 O O . LYS A 1 69 ? 26.877 11.073 -27.546 1.00 81.44 69 LYS A O 1
ATOM 526 N N . LYS A 1 70 ? 26.915 12.051 -29.570 1.00 85.38 70 LYS A N 1
ATOM 527 C CA . LYS A 1 70 ? 26.362 13.353 -29.146 1.00 85.38 70 LYS A CA 1
ATOM 528 C C . LYS A 1 70 ? 24.837 13.459 -29.288 1.00 85.38 70 LYS A C 1
ATOM 530 O O . LYS A 1 70 ? 24.296 14.540 -29.093 1.00 85.38 70 LYS A O 1
ATOM 535 N N . GLY A 1 71 ? 24.146 12.381 -29.673 1.00 80.25 71 GLY A N 1
ATOM 536 C CA . GLY A 1 71 ? 22.684 12.383 -29.817 1.00 80.25 71 GLY A CA 1
ATOM 537 C C . GLY A 1 71 ? 22.152 13.297 -30.929 1.00 80.25 71 GLY A C 1
ATOM 538 O O . GLY A 1 71 ? 21.004 13.719 -30.873 1.00 80.25 71 GLY A O 1
ATOM 539 N N . ARG A 1 72 ? 22.966 13.609 -31.949 1.00 79.06 72 ARG A N 1
ATOM 540 C CA . ARG A 1 72 ? 22.591 14.533 -33.040 1.00 79.06 72 ARG A CA 1
ATOM 541 C C . ARG A 1 72 ? 21.608 13.925 -34.052 1.00 79.06 72 ARG A C 1
ATOM 543 O O . ARG A 1 72 ? 21.043 14.646 -34.866 1.00 79.06 72 ARG A O 1
ATOM 550 N N . GLY A 1 73 ? 21.413 12.606 -34.026 1.00 71.19 73 GLY A N 1
ATOM 551 C CA . GLY A 1 73 ? 20.469 11.907 -34.901 1.00 71.19 73 GLY A CA 1
ATOM 552 C C . GLY A 1 73 ? 19.051 11.890 -34.328 1.00 71.19 73 GLY A C 1
ATOM 553 O O . GLY A 1 73 ? 18.849 11.458 -33.193 1.00 71.19 73 GLY A O 1
ATOM 554 N N . LYS A 1 74 ? 18.057 12.293 -35.130 1.00 75.06 74 LYS A N 1
ATOM 555 C CA . LYS A 1 74 ? 16.635 12.165 -34.770 1.00 75.06 74 LYS A CA 1
ATOM 556 C C . LYS A 1 74 ? 16.280 10.677 -34.611 1.00 75.06 74 LYS A C 1
ATOM 558 O O . LYS A 1 74 ? 16.644 9.848 -35.439 1.00 75.06 74 LYS A O 1
ATOM 563 N N . GLY A 1 75 ? 15.600 10.321 -33.518 1.00 69.88 75 GLY A N 1
ATOM 564 C CA . GLY A 1 75 ? 15.206 8.931 -33.238 1.00 69.88 75 GLY A CA 1
ATOM 565 C C . GLY A 1 75 ? 14.094 8.404 -34.155 1.00 69.88 75 GLY A C 1
ATOM 566 O O . GLY A 1 75 ? 14.007 7.199 -34.386 1.00 69.88 75 GLY A O 1
ATOM 567 N N . ALA A 1 76 ? 13.271 9.302 -34.700 1.00 66.62 76 ALA A N 1
ATOM 568 C CA . ALA A 1 76 ? 12.220 8.978 -35.658 1.00 66.62 76 ALA A CA 1
ATOM 569 C C . ALA A 1 76 ? 12.809 8.746 -37.061 1.00 66.62 76 ALA A C 1
ATOM 571 O O . ALA A 1 76 ? 13.656 9.516 -37.507 1.00 66.62 76 ALA A O 1
ATOM 572 N N . GLY A 1 77 ? 12.358 7.693 -37.753 1.00 69.62 77 GLY A N 1
ATOM 573 C CA . GLY A 1 77 ? 12.756 7.407 -39.138 1.00 69.62 77 GLY A CA 1
ATOM 574 C C . GLY A 1 77 ? 14.054 6.609 -39.316 1.00 69.62 77 GLY A C 1
ATOM 575 O O . GLY A 1 77 ? 14.601 6.595 -40.414 1.00 69.62 77 GLY A O 1
ATOM 576 N N . ARG A 1 78 ? 14.564 5.925 -38.278 1.00 74.44 78 ARG A N 1
ATOM 577 C CA . ARG A 1 78 ? 15.722 5.027 -38.449 1.00 74.44 78 ARG A CA 1
ATOM 578 C C . ARG A 1 78 ? 15.396 3.910 -39.442 1.00 74.44 78 ARG A C 1
ATOM 580 O O . ARG A 1 78 ? 14.474 3.124 -39.211 1.00 74.44 78 ARG A O 1
ATOM 587 N N . ILE A 1 79 ? 16.195 3.822 -40.503 1.00 81.19 79 ILE A N 1
ATOM 588 C CA . ILE A 1 79 ? 16.134 2.736 -41.481 1.00 81.19 79 ILE A CA 1
ATOM 589 C C . ILE A 1 79 ? 16.454 1.432 -40.746 1.00 81.19 79 ILE A C 1
ATOM 591 O O . ILE A 1 79 ? 17.530 1.274 -40.170 1.00 81.19 79 ILE A O 1
ATOM 595 N N . ARG A 1 80 ? 15.492 0.507 -40.721 1.00 82.19 80 ARG A N 1
ATOM 596 C CA . ARG A 1 80 ? 15.693 -0.835 -40.166 1.00 82.19 80 ARG A CA 1
ATOM 597 C C . ARG A 1 80 ? 16.355 -1.700 -41.227 1.00 82.19 80 ARG A C 1
ATOM 599 O O . ARG A 1 80 ? 15.871 -1.745 -42.356 1.00 82.19 80 ARG A O 1
ATOM 606 N N . ILE A 1 81 ? 17.424 -2.392 -40.844 1.00 87.44 81 ILE A N 1
ATOM 607 C CA . ILE A 1 81 ? 18.082 -3.380 -41.701 1.00 87.44 81 ILE A CA 1
ATOM 608 C C . ILE A 1 81 ? 17.045 -4.444 -42.071 1.00 87.44 81 ILE A C 1
ATOM 610 O O . ILE A 1 81 ? 16.369 -4.987 -41.193 1.00 87.44 81 ILE A O 1
ATOM 614 N N . ARG A 1 82 ? 16.897 -4.704 -43.370 1.00 87.94 82 ARG A N 1
ATOM 615 C CA . ARG A 1 82 ? 16.087 -5.808 -43.884 1.00 87.94 82 ARG A CA 1
ATOM 616 C C . ARG A 1 82 ? 17.034 -6.888 -44.374 1.00 87.94 82 ARG A C 1
ATOM 618 O O . ARG A 1 82 ? 17.865 -6.629 -45.239 1.00 87.94 82 ARG A O 1
ATOM 625 N N . ASP A 1 83 ? 16.901 -8.079 -43.813 1.00 87.94 83 ASP A N 1
ATOM 626 C CA . ASP A 1 83 ? 17.623 -9.241 -44.309 1.00 87.94 83 ASP A CA 1
ATOM 627 C C . ASP A 1 83 ? 16.993 -9.687 -45.634 1.00 87.94 83 ASP A C 1
ATOM 629 O O . ASP A 1 83 ? 15.829 -10.089 -45.668 1.00 87.94 83 ASP A O 1
ATOM 633 N N . LEU A 1 84 ? 17.753 -9.547 -46.721 1.00 88.50 84 LEU A N 1
ATOM 634 C CA . LEU A 1 84 ? 17.319 -9.875 -48.080 1.00 88.50 84 LEU A CA 1
ATOM 635 C C . LEU A 1 84 ? 17.391 -11.381 -48.363 1.00 88.50 84 LEU A C 1
ATOM 637 O O . LEU A 1 84 ? 16.726 -11.844 -49.286 1.00 88.50 84 LEU A O 1
ATOM 641 N N . ASN A 1 85 ? 18.155 -12.137 -47.568 1.00 87.88 85 ASN A N 1
ATOM 642 C CA . ASN A 1 85 ? 18.299 -13.586 -47.718 1.00 87.88 85 ASN A CA 1
ATOM 643 C C . ASN A 1 85 ? 17.137 -14.334 -47.052 1.00 87.88 85 ASN A C 1
ATOM 645 O O . ASN A 1 85 ? 16.815 -15.468 -47.409 1.00 87.88 85 ASN A O 1
ATOM 649 N N . ARG A 1 86 ? 16.468 -13.695 -46.087 1.00 88.00 86 ARG A N 1
ATOM 650 C CA . ARG A 1 86 ? 15.314 -14.270 -45.402 1.00 88.00 86 ARG A CA 1
ATOM 651 C C . ARG A 1 86 ? 14.151 -14.467 -46.381 1.00 88.00 86 ARG A C 1
ATOM 653 O O . ARG A 1 86 ? 13.566 -13.503 -46.861 1.00 88.00 86 ARG A O 1
ATOM 660 N N . GLY A 1 87 ? 13.778 -15.727 -46.609 1.00 84.25 87 GLY A N 1
ATOM 661 C CA . GLY A 1 87 ? 12.679 -16.117 -47.503 1.00 84.25 87 GLY A CA 1
ATOM 662 C C . GLY A 1 87 ? 13.115 -16.522 -48.914 1.00 84.25 87 GLY A C 1
ATOM 663 O O . GLY A 1 87 ? 12.261 -16.895 -49.712 1.00 84.25 87 GLY A O 1
ATOM 664 N N . GLN A 1 88 ? 14.415 -16.490 -49.218 1.00 86.50 88 GLN A N 1
ATOM 665 C CA . GLN A 1 88 ? 14.953 -17.054 -50.456 1.00 86.50 88 GLN A CA 1
ATOM 666 C C . GLN A 1 88 ? 15.290 -18.537 -50.250 1.00 86.50 88 GLN A C 1
ATOM 668 O O . GLN A 1 88 ? 15.898 -18.900 -49.243 1.00 86.50 88 GLN A O 1
ATOM 673 N N . MET A 1 89 ? 14.894 -19.394 -51.194 1.00 81.44 89 MET A N 1
ATOM 674 C CA . MET A 1 89 ? 15.283 -20.807 -51.208 1.00 81.44 89 MET A CA 1
ATOM 675 C C . MET A 1 89 ? 16.383 -21.032 -52.240 1.00 81.44 89 MET A C 1
ATOM 677 O O . MET A 1 89 ? 16.319 -20.507 -53.352 1.00 81.44 89 MET A O 1
ATOM 681 N N . ILE A 1 90 ? 17.385 -21.834 -51.883 1.00 82.50 90 ILE A N 1
ATOM 682 C CA . ILE A 1 90 ? 18.476 -22.174 -52.798 1.00 82.50 90 ILE A CA 1
ATOM 683 C C . ILE A 1 90 ? 17.896 -22.976 -53.978 1.00 82.50 90 ILE A C 1
ATOM 685 O O . ILE A 1 90 ? 17.069 -23.871 -53.797 1.00 82.50 90 ILE A O 1
ATOM 689 N N . GLY A 1 91 ? 18.286 -22.607 -55.198 1.00 81.12 91 GLY A N 1
ATOM 690 C CA . GLY A 1 91 ? 17.771 -23.195 -56.440 1.00 81.12 91 GLY A CA 1
ATOM 691 C C . GLY A 1 91 ? 16.473 -22.566 -56.966 1.00 81.12 91 GLY A C 1
ATOM 692 O O . GLY A 1 91 ? 16.112 -22.811 -58.113 1.00 81.12 91 GLY A O 1
ATOM 693 N N . VAL A 1 92 ? 15.817 -21.687 -56.199 1.00 81.19 92 VAL A N 1
ATOM 694 C CA . VAL A 1 92 ? 14.675 -20.900 -56.687 1.00 81.19 92 VAL A CA 1
ATOM 695 C C . VAL A 1 92 ? 15.192 -19.597 -57.293 1.00 81.19 92 VAL A C 1
ATOM 697 O O . VAL A 1 92 ? 15.650 -18.699 -56.589 1.00 81.19 92 VAL A O 1
ATOM 700 N N . GLY A 1 93 ? 15.146 -19.509 -58.621 1.00 84.25 93 GLY A N 1
ATOM 701 C CA . GLY A 1 93 ? 15.525 -18.319 -59.381 1.00 84.25 93 GLY A CA 1
ATOM 702 C C . GLY A 1 93 ? 14.321 -17.609 -59.997 1.00 84.25 93 GLY A C 1
ATOM 703 O O . GLY A 1 93 ? 13.171 -17.980 -59.783 1.00 84.25 93 GLY A O 1
ATOM 704 N N . ARG A 1 94 ? 14.587 -16.596 -60.831 1.00 85.50 94 ARG A N 1
ATOM 705 C CA . ARG A 1 94 ? 13.550 -15.996 -61.697 1.00 85.50 94 ARG A CA 1
ATOM 706 C C . ARG A 1 94 ? 12.957 -17.012 -62.674 1.00 85.50 94 ARG A C 1
ATOM 708 O O . ARG A 1 94 ? 11.806 -16.884 -63.071 1.00 85.50 94 ARG A O 1
ATOM 715 N N . ILE A 1 95 ? 13.765 -17.996 -63.059 1.00 84.38 95 ILE A N 1
ATOM 716 C CA . ILE A 1 95 ? 13.348 -19.131 -63.871 1.00 84.38 95 ILE A CA 1
ATOM 717 C C . ILE A 1 95 ? 12.859 -20.215 -62.912 1.00 84.38 95 ILE A C 1
ATOM 719 O O . ILE A 1 95 ? 13.597 -20.631 -62.016 1.00 84.38 95 ILE A O 1
ATOM 723 N N . ASN A 1 96 ? 11.617 -20.659 -63.105 1.00 78.75 96 ASN A N 1
ATOM 724 C CA . ASN A 1 96 ? 10.971 -21.677 -62.281 1.00 78.75 96 ASN A CA 1
ATOM 725 C C . ASN A 1 96 ? 11.454 -23.087 -62.667 1.00 78.75 96 ASN A C 1
ATOM 727 O O . ASN A 1 96 ? 10.712 -23.877 -63.246 1.00 78.75 96 ASN A O 1
ATOM 731 N N . MET A 1 97 ? 12.730 -23.370 -62.405 1.00 82.81 97 MET A N 1
ATOM 732 C CA . MET A 1 97 ? 13.333 -24.689 -62.600 1.00 82.81 97 MET A CA 1
ATOM 733 C C . MET A 1 97 ? 13.292 -25.504 -61.308 1.00 82.81 97 MET A C 1
ATOM 735 O O . MET A 1 97 ? 13.642 -25.020 -60.233 1.00 82.81 97 MET A O 1
ATOM 739 N N . LEU A 1 98 ? 12.912 -26.773 -61.436 1.00 80.88 98 LEU A N 1
ATOM 740 C CA . LEU A 1 98 ? 12.995 -27.757 -60.364 1.00 80.88 98 LEU A CA 1
ATOM 741 C C . LEU A 1 98 ? 14.359 -28.440 -60.424 1.00 80.88 98 LEU A C 1
ATOM 743 O O . LEU A 1 98 ? 14.633 -29.195 -61.351 1.00 80.88 98 LEU A O 1
ATOM 747 N N . TRP A 1 99 ? 15.195 -28.191 -59.420 1.00 81.50 99 TRP A N 1
ATOM 748 C CA . TRP A 1 99 ? 16.491 -28.848 -59.268 1.00 81.50 99 TRP A CA 1
ATOM 749 C C . TRP A 1 99 ? 16.354 -30.081 -58.361 1.00 81.50 99 TRP A C 1
ATOM 751 O O . TRP A 1 99 ? 16.109 -29.905 -57.157 1.00 81.50 99 TRP A O 1
ATOM 761 N N . PRO A 1 100 ? 16.489 -31.315 -58.888 1.00 78.62 100 PRO A N 1
ATOM 762 C CA . PRO A 1 100 ? 16.461 -32.527 -58.072 1.00 78.62 100 PRO A CA 1
ATOM 763 C C . PRO A 1 100 ? 17.592 -32.496 -57.038 1.00 78.62 100 PRO A C 1
ATOM 765 O O . PRO A 1 100 ? 18.747 -32.277 -57.390 1.00 78.62 100 PRO A O 1
ATOM 768 N N . GLY A 1 101 ? 17.264 -32.670 -55.757 1.00 77.25 101 GLY A N 1
ATOM 769 C CA . GLY A 1 101 ? 18.236 -32.615 -54.658 1.00 77.25 101 GLY A CA 1
ATOM 770 C C . GLY A 1 101 ? 18.543 -31.222 -54.112 1.00 77.25 101 GLY A C 1
ATOM 771 O O . GLY A 1 101 ? 19.270 -31.125 -53.129 1.00 77.25 101 GLY A O 1
ATOM 772 N N . LEU A 1 102 ? 17.954 -30.162 -54.681 1.00 78.69 102 LEU A N 1
ATOM 773 C CA . LEU A 1 102 ? 18.120 -28.786 -54.200 1.00 78.69 102 LEU A CA 1
ATOM 774 C C . LEU A 1 102 ? 16.774 -28.094 -53.946 1.00 78.69 102 LEU A C 1
ATOM 776 O O . LEU A 1 102 ? 16.487 -27.704 -52.818 1.00 78.69 102 LEU A O 1
ATOM 780 N N . SER A 1 103 ? 15.930 -27.977 -54.976 1.00 78.94 103 SER A N 1
ATOM 781 C CA . SER A 1 103 ? 14.588 -27.375 -54.870 1.00 78.94 103 SER A CA 1
ATOM 782 C C . SER A 1 103 ? 13.473 -28.420 -54.811 1.00 78.94 103 SER A C 1
ATOM 784 O O . SER A 1 103 ? 12.418 -28.154 -54.240 1.00 78.94 103 SER A O 1
ATOM 786 N N . ALA A 1 104 ? 13.702 -29.613 -55.369 1.00 78.31 104 ALA A N 1
ATOM 787 C CA . ALA A 1 104 ? 12.797 -30.754 -55.275 1.00 78.31 104 ALA A CA 1
ATOM 788 C C . ALA A 1 104 ? 13.461 -31.887 -54.473 1.00 78.31 104 ALA A C 1
ATOM 790 O O . ALA A 1 104 ? 14.624 -32.209 -54.737 1.00 78.31 104 ALA A O 1
ATOM 791 N N . PRO A 1 105 ? 12.759 -32.518 -53.512 1.00 72.38 105 PRO A N 1
ATOM 792 C CA . PRO A 1 105 ? 13.308 -33.657 -52.791 1.00 72.38 105 PRO A CA 1
ATOM 793 C C . PRO A 1 105 ? 13.531 -34.824 -53.758 1.00 72.38 105 PRO A C 1
ATOM 795 O O . PRO A 1 105 ? 12.656 -35.148 -54.560 1.00 72.38 105 PRO A O 1
ATOM 798 N N . VAL A 1 106 ? 14.689 -35.479 -53.651 1.00 68.56 106 VAL A N 1
ATOM 799 C CA . VAL A 1 106 ? 15.015 -36.677 -54.452 1.00 68.56 106 VAL A CA 1
ATOM 800 C C . VAL A 1 106 ? 14.070 -37.840 -54.111 1.00 68.56 106 VAL A C 1
ATOM 802 O 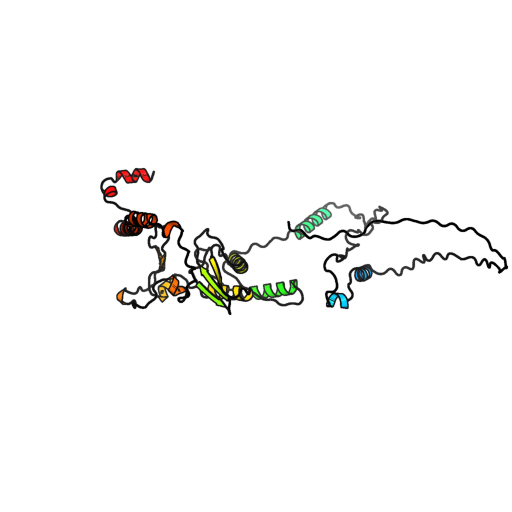O . VAL A 1 106 ? 13.836 -38.712 -54.939 1.00 68.56 106 VAL A O 1
ATOM 805 N N . ILE A 1 107 ? 13.467 -37.826 -52.913 1.00 65.94 107 ILE A N 1
ATOM 806 C CA . ILE A 1 107 ? 12.563 -38.869 -52.417 1.00 65.94 107 ILE A CA 1
ATOM 807 C C . ILE A 1 107 ? 11.274 -38.213 -51.894 1.00 65.94 107 ILE A C 1
ATOM 809 O O . ILE A 1 107 ? 11.295 -37.406 -50.963 1.00 65.94 107 ILE A O 1
ATOM 813 N N . ARG A 1 108 ? 10.130 -38.547 -52.506 1.00 57.03 108 ARG A N 1
ATOM 814 C CA . ARG A 1 108 ? 8.794 -38.053 -52.123 1.00 57.03 108 ARG A CA 1
ATOM 815 C C . ARG A 1 108 ? 8.273 -38.799 -50.885 1.00 57.03 108 ARG A C 1
ATOM 817 O O . ARG A 1 108 ? 7.530 -39.761 -51.021 1.00 57.03 108 ARG A O 1
ATOM 824 N N . GLY A 1 109 ? 8.617 -38.336 -49.684 1.00 53.72 109 GLY A N 1
ATOM 825 C CA . GLY A 1 109 ? 8.012 -38.806 -48.429 1.00 53.72 109 GLY A CA 1
ATOM 826 C C . GLY A 1 109 ? 7.206 -37.703 -47.737 1.00 53.72 109 GLY A C 1
ATOM 827 O O . GLY A 1 109 ? 7.792 -36.766 -47.199 1.00 53.72 109 GLY A O 1
ATOM 828 N N . ARG A 1 110 ? 5.866 -37.804 -47.724 1.00 58.50 110 ARG A N 1
ATOM 829 C CA . ARG A 1 110 ? 4.956 -36.841 -47.052 1.00 58.50 110 ARG A CA 1
ATOM 830 C C . ARG A 1 110 ? 5.152 -36.770 -45.526 1.00 58.50 110 ARG A C 1
ATOM 832 O O . ARG A 1 110 ? 4.776 -35.781 -44.908 1.00 58.50 110 ARG A O 1
ATOM 839 N N . GLU A 1 111 ? 5.802 -37.765 -44.929 1.00 61.06 111 GLU A N 1
ATOM 840 C CA . GLU A 1 111 ? 5.892 -37.951 -43.473 1.00 61.06 111 GLU A CA 1
ATOM 841 C C . GLU A 1 111 ? 6.878 -37.008 -42.756 1.00 61.06 111 GLU A C 1
ATOM 843 O O . GLU A 1 111 ? 6.687 -36.678 -41.583 1.00 61.06 111 GLU A O 1
ATOM 848 N N . LEU A 1 112 ? 7.932 -36.536 -43.434 1.00 59.97 112 LEU A N 1
ATOM 849 C CA . LEU A 1 112 ? 8.933 -35.643 -42.824 1.00 59.97 112 LEU A CA 1
ATOM 850 C C . LEU A 1 112 ? 8.431 -34.197 -42.691 1.00 59.97 112 LEU A C 1
ATOM 852 O O . LEU A 1 112 ? 8.765 -33.504 -41.728 1.00 59.97 112 LEU A O 1
ATOM 856 N N . MET A 1 113 ? 7.588 -33.756 -43.628 1.00 59.47 113 MET A N 1
ATOM 857 C CA . MET A 1 113 ? 7.055 -32.391 -43.655 1.00 59.47 113 MET A CA 1
ATOM 858 C C . MET A 1 113 ? 6.087 -32.128 -42.497 1.00 59.47 113 MET A C 1
ATOM 860 O O . MET A 1 113 ? 6.157 -31.075 -41.863 1.00 59.47 113 MET A O 1
ATOM 864 N N . GLU A 1 114 ? 5.234 -33.095 -42.153 1.00 62.84 114 GLU A N 1
ATOM 865 C CA . GLU A 1 114 ? 4.288 -32.955 -41.038 1.00 62.84 114 GLU A CA 1
ATOM 866 C C . GLU A 1 114 ? 4.988 -32.863 -39.673 1.00 62.84 114 GLU A C 1
ATOM 868 O O . GLU A 1 114 ? 4.574 -32.088 -38.804 1.00 62.84 114 GLU A O 1
ATOM 873 N N . LYS A 1 115 ? 6.084 -33.610 -39.482 1.00 64.50 115 LYS A N 1
ATOM 874 C CA . LYS A 1 115 ? 6.886 -33.565 -38.248 1.00 64.50 115 LYS A CA 1
ATOM 875 C C . LYS A 1 115 ? 7.585 -32.212 -38.078 1.00 64.50 115 LYS A C 1
ATOM 877 O O . LYS A 1 115 ? 7.580 -31.658 -36.980 1.00 64.50 115 LYS A O 1
ATOM 882 N N . LEU A 1 116 ? 8.117 -31.641 -39.160 1.00 61.00 116 LEU A N 1
ATOM 883 C CA . LEU A 1 116 ? 8.767 -30.324 -39.141 1.00 61.00 116 LEU A CA 1
ATOM 884 C C . LEU A 1 116 ? 7.788 -29.182 -38.822 1.00 61.00 116 LEU A C 1
ATOM 886 O O . LEU A 1 116 ? 8.133 -28.272 -38.063 1.00 61.00 116 LEU A O 1
ATOM 890 N N . ILE A 1 117 ? 6.555 -29.246 -39.336 1.00 69.12 117 ILE A N 1
ATOM 891 C CA . ILE A 1 117 ? 5.508 -28.250 -39.049 1.00 69.12 117 ILE A CA 1
ATOM 892 C C . ILE A 1 117 ? 5.107 -28.292 -37.564 1.00 69.12 117 ILE A C 1
ATOM 894 O O . ILE A 1 117 ? 5.047 -27.246 -36.916 1.00 69.12 117 ILE A O 1
ATOM 898 N N . LYS A 1 118 ? 4.948 -29.489 -36.978 1.00 67.50 118 LYS A N 1
ATOM 899 C CA . LYS A 1 118 ? 4.650 -29.651 -35.540 1.00 67.50 118 LYS A CA 1
ATOM 900 C C . LYS A 1 118 ? 5.754 -29.090 -34.633 1.00 67.50 118 LYS A C 1
ATOM 902 O O . LYS A 1 118 ? 5.451 -28.461 -33.618 1.00 67.50 118 LYS A O 1
ATOM 907 N N . ILE A 1 119 ? 7.026 -29.267 -35.000 1.00 69.62 119 ILE A N 1
ATOM 908 C CA . ILE A 1 119 ? 8.162 -28.715 -34.241 1.00 69.62 119 ILE A CA 1
ATOM 909 C C . ILE A 1 119 ? 8.146 -27.178 -34.283 1.00 69.62 119 ILE A C 1
ATOM 911 O O . ILE A 1 119 ? 8.283 -26.537 -33.238 1.00 69.62 119 ILE A O 1
ATOM 915 N N . ARG A 1 120 ? 7.893 -26.570 -35.451 1.00 69.56 120 ARG A N 1
ATOM 916 C CA . ARG A 1 120 ? 7.825 -25.107 -35.624 1.00 69.56 120 ARG A CA 1
ATOM 917 C C . ARG A 1 120 ? 6.745 -24.445 -34.759 1.00 69.56 120 ARG A C 1
ATOM 919 O O . ARG A 1 120 ? 7.011 -23.423 -34.120 1.00 69.56 120 ARG A O 1
ATOM 926 N N . ASP A 1 121 ? 5.550 -25.027 -34.714 1.00 63.53 121 ASP A N 1
ATOM 927 C CA . ASP A 1 121 ? 4.414 -24.464 -33.973 1.00 63.53 121 ASP A CA 1
ATOM 928 C C . ASP A 1 121 ? 4.559 -24.636 -32.448 1.00 63.53 121 ASP A C 1
ATOM 930 O O . ASP A 1 121 ? 4.003 -23.861 -31.666 1.00 63.53 121 ASP A O 1
ATOM 934 N N . SER A 1 122 ? 5.377 -25.596 -31.997 1.00 65.62 122 SER A N 1
ATOM 935 C CA . SER A 1 122 ? 5.709 -25.756 -30.575 1.00 65.62 122 SER A CA 1
ATOM 936 C C . SER A 1 122 ? 6.620 -24.638 -30.038 1.00 65.62 122 SER A C 1
ATOM 938 O O . SER A 1 122 ? 6.455 -24.199 -28.899 1.00 65.62 122 SER A O 1
ATOM 940 N N . MET A 1 123 ? 7.521 -24.101 -30.871 1.00 60.31 123 MET A N 1
ATOM 941 C CA . MET A 1 123 ? 8.497 -23.074 -30.473 1.00 60.31 123 MET A CA 1
ATOM 942 C C . MET A 1 123 ? 7.907 -21.660 -30.337 1.00 60.31 123 MET A C 1
ATOM 944 O O . MET A 1 123 ? 8.536 -20.784 -29.746 1.00 60.31 123 MET A O 1
ATOM 948 N N . THR A 1 124 ? 6.707 -21.407 -30.868 1.00 58.69 124 THR A N 1
ATOM 949 C CA . THR A 1 124 ? 6.061 -20.079 -30.853 1.00 58.69 124 THR A CA 1
ATOM 950 C C . THR A 1 124 ? 5.119 -19.856 -29.662 1.00 58.69 124 THR A C 1
ATOM 952 O O . THR A 1 124 ? 4.720 -18.719 -29.400 1.00 58.69 124 THR A O 1
ATOM 955 N N . LYS A 1 125 ? 4.799 -20.895 -28.877 1.00 55.22 125 LYS A N 1
ATOM 956 C CA . LYS A 1 125 ? 3.970 -20.780 -27.664 1.00 55.22 125 LYS A CA 1
ATOM 957 C C . LYS A 1 125 ? 4.809 -20.393 -26.441 1.00 55.22 125 LYS A C 1
ATOM 959 O O . LYS A 1 125 ? 5.179 -21.230 -25.622 1.00 55.22 125 LYS A O 1
ATOM 964 N N . PHE A 1 126 ? 5.038 -19.095 -26.248 1.00 59.72 126 PHE A N 1
ATOM 965 C CA . PHE A 1 126 ? 5.508 -18.585 -24.957 1.00 59.72 126 PHE A CA 1
ATOM 966 C C . PHE A 1 126 ? 4.382 -18.671 -23.919 1.00 59.72 126 PHE A C 1
ATOM 968 O O . PHE A 1 126 ? 3.436 -17.882 -23.928 1.00 59.72 126 PHE A O 1
ATOM 975 N N . ARG A 1 127 ? 4.478 -19.637 -23.001 1.00 54.62 127 ARG A N 1
ATOM 976 C CA . ARG A 1 127 ? 3.586 -19.723 -21.839 1.00 54.62 127 ARG A CA 1
ATOM 977 C C . ARG A 1 127 ? 3.966 -18.614 -20.849 1.00 54.62 127 ARG A C 1
ATOM 979 O O . ARG A 1 127 ? 5.080 -18.588 -20.335 1.00 54.62 127 ARG A O 1
ATOM 986 N N . ARG A 1 128 ? 3.043 -17.686 -20.576 1.00 46.72 128 ARG A N 1
ATOM 987 C CA . ARG A 1 128 ? 3.169 -16.724 -19.468 1.00 46.72 128 ARG A CA 1
ATOM 988 C C . ARG A 1 128 ? 3.124 -17.523 -18.162 1.00 46.72 128 ARG A C 1
ATOM 990 O O . ARG A 1 128 ? 2.091 -18.113 -17.853 1.00 46.72 128 ARG A O 1
ATOM 997 N N . LEU A 1 129 ? 4.239 -17.587 -17.438 1.00 50.00 129 LEU A N 1
ATOM 998 C CA . LEU A 1 129 ? 4.297 -18.223 -16.120 1.00 50.00 129 LEU A CA 1
ATOM 999 C C . LEU A 1 129 ? 3.319 -17.496 -15.179 1.00 50.00 129 LEU A C 1
ATOM 1001 O O . LEU A 1 129 ? 3.423 -16.281 -15.004 1.00 50.00 129 LEU A O 1
ATOM 1005 N N . LYS A 1 130 ? 2.342 -18.226 -14.627 1.00 50.34 130 LYS A N 1
ATOM 1006 C CA . LYS A 1 130 ? 1.541 -17.766 -13.484 1.00 50.34 130 LYS A CA 1
ATOM 1007 C C . LYS A 1 130 ? 2.414 -17.886 -12.234 1.00 50.34 130 LYS A C 1
ATOM 1009 O O . LYS A 1 130 ? 3.103 -18.893 -12.088 1.00 50.34 130 LYS A O 1
ATOM 1014 N N . LEU A 1 131 ? 2.370 -16.870 -11.374 1.00 52.69 131 LEU A N 1
ATOM 1015 C CA . LEU A 1 131 ? 3.049 -16.888 -10.078 1.00 52.69 131 LEU A CA 1
ATOM 1016 C C . LEU A 1 131 ? 2.556 -18.094 -9.259 1.00 52.69 131 LEU A C 1
ATOM 1018 O O . LEU A 1 131 ? 1.357 -18.391 -9.233 1.00 52.69 131 LEU A O 1
ATOM 1022 N N . SER A 1 132 ? 3.491 -18.817 -8.655 1.00 50.16 132 SER A N 1
ATOM 1023 C CA . SER A 1 132 ? 3.227 -19.993 -7.829 1.00 50.16 132 SER A CA 1
ATOM 1024 C C . SER A 1 132 ? 2.640 -19.580 -6.466 1.00 50.16 132 SER A C 1
ATOM 1026 O O . SER A 1 132 ? 2.938 -18.491 -5.980 1.00 50.16 132 SER A O 1
ATOM 1028 N N . PRO A 1 133 ? 1.816 -20.416 -5.802 1.00 49.28 133 PRO A N 1
ATOM 1029 C CA . PRO A 1 133 ? 1.256 -20.105 -4.478 1.00 49.28 133 PRO A CA 1
ATOM 1030 C C . PRO A 1 133 ? 2.299 -19.792 -3.391 1.00 49.28 133 PRO A C 1
ATOM 1032 O O . PRO A 1 133 ? 1.972 -19.081 -2.445 1.00 49.28 133 PRO A O 1
ATOM 1035 N N . ILE A 1 134 ? 3.538 -20.270 -3.557 1.00 53.41 134 ILE A N 1
ATOM 1036 C CA . ILE A 1 134 ? 4.687 -20.003 -2.675 1.00 53.41 134 ILE A CA 1
ATOM 1037 C C . ILE A 1 134 ? 5.106 -18.523 -2.719 1.00 53.41 134 ILE A C 1
ATOM 1039 O O . ILE A 1 134 ? 5.652 -18.018 -1.751 1.00 53.41 134 ILE A O 1
ATOM 1043 N N . GLU A 1 135 ? 4.815 -17.795 -3.804 1.00 55.97 135 GLU A N 1
ATOM 1044 C CA . GLU A 1 135 ? 5.203 -16.385 -3.980 1.00 55.97 135 GLU A CA 1
ATOM 1045 C C . GLU A 1 135 ? 4.245 -15.391 -3.294 1.00 55.97 135 GLU A C 1
ATOM 1047 O O . GLU A 1 135 ? 4.451 -14.181 -3.373 1.00 55.97 135 GLU A O 1
ATOM 1052 N N . ARG A 1 136 ? 3.193 -15.864 -2.612 1.00 66.75 136 ARG A N 1
ATOM 1053 C CA . ARG A 1 136 ? 2.273 -14.990 -1.866 1.00 66.75 136 ARG A CA 1
ATOM 1054 C C . ARG A 1 136 ? 2.968 -14.464 -0.609 1.00 66.75 136 ARG A C 1
ATOM 1056 O O . ARG A 1 136 ? 3.489 -15.249 0.172 1.00 66.75 136 ARG A O 1
ATOM 1063 N N . GLY A 1 137 ? 2.978 -13.145 -0.416 1.00 76.06 137 GLY A N 1
ATOM 1064 C CA . GLY A 1 137 ? 3.645 -12.498 0.722 1.00 76.06 137 GLY A CA 1
ATOM 1065 C C . GLY A 1 137 ? 5.139 -12.208 0.526 1.00 76.06 137 GLY A C 1
ATOM 1066 O O . GLY A 1 137 ? 5.693 -11.396 1.261 1.00 76.06 137 GLY A O 1
ATOM 1067 N N . LEU A 1 138 ? 5.799 -12.777 -0.490 1.00 88.56 138 LEU A N 1
ATOM 1068 C CA . LEU A 1 138 ? 7.217 -12.525 -0.766 1.00 88.56 138 LEU A CA 1
ATOM 1069 C C . LEU A 1 138 ? 7.391 -11.357 -1.735 1.00 88.56 138 LEU A C 1
ATOM 1071 O O . LEU A 1 138 ? 6.997 -11.422 -2.898 1.00 88.56 138 LEU A O 1
ATOM 1075 N N . ALA A 1 139 ? 8.053 -10.294 -1.285 1.00 91.38 139 ALA A N 1
ATOM 1076 C CA . ALA A 1 139 ? 8.405 -9.181 -2.157 1.00 91.38 139 ALA A CA 1
ATOM 1077 C C . ALA A 1 139 ? 9.806 -8.647 -1.877 1.00 91.38 139 ALA A C 1
ATOM 1079 O O . ALA A 1 139 ? 10.302 -8.638 -0.754 1.00 91.38 139 ALA A O 1
ATOM 1080 N N . GLY A 1 140 ? 10.445 -8.151 -2.930 1.00 91.62 140 GLY A N 1
ATOM 1081 C CA . GLY A 1 140 ? 11.756 -7.528 -2.864 1.00 91.62 140 GLY A CA 1
ATOM 1082 C C . GLY A 1 140 ? 11.868 -6.425 -3.901 1.00 91.62 140 GLY A C 1
ATOM 1083 O O . GLY A 1 140 ? 11.196 -6.439 -4.933 1.00 91.62 140 GLY A O 1
ATOM 1084 N N . PHE A 1 141 ? 12.737 -5.455 -3.644 1.00 93.19 141 PHE A N 1
ATOM 1085 C CA . PHE A 1 141 ? 13.041 -4.396 -4.599 1.00 93.19 141 PHE A CA 1
ATOM 1086 C C . PHE A 1 141 ? 14.547 -4.308 -4.834 1.00 93.19 141 PHE A C 1
ATOM 1088 O O . PHE A 1 141 ? 15.368 -4.640 -3.980 1.00 93.19 141 PHE A O 1
ATOM 1095 N N . GLY A 1 142 ? 14.925 -3.856 -6.026 1.00 93.12 142 GLY A N 1
ATOM 1096 C CA . GLY A 1 142 ? 16.315 -3.807 -6.451 1.00 93.12 142 GLY A CA 1
ATOM 1097 C C . GLY A 1 142 ? 16.558 -2.671 -7.429 1.00 93.12 142 GLY A C 1
ATOM 1098 O O . GLY A 1 142 ? 15.716 -2.358 -8.266 1.00 93.12 142 GLY A O 1
ATOM 1099 N N . PHE A 1 143 ? 17.739 -2.066 -7.328 1.00 92.88 143 PHE A N 1
ATOM 1100 C CA . PHE A 1 143 ? 18.206 -1.046 -8.263 1.00 92.88 143 PHE A CA 1
ATOM 1101 C C . PHE A 1 143 ? 19.351 -1.604 -9.100 1.00 92.88 143 PHE A C 1
ATOM 1103 O O . PHE A 1 143 ? 20.288 -2.202 -8.556 1.00 92.88 143 PHE A O 1
ATOM 1110 N N . GLY A 1 144 ? 19.273 -1.385 -10.410 1.00 93.50 144 GLY A N 1
ATOM 1111 C CA . GLY A 1 144 ? 20.288 -1.775 -11.377 1.00 93.50 144 GLY A CA 1
ATOM 1112 C C . GLY A 1 144 ? 20.646 -0.592 -12.263 1.00 93.50 144 GLY A C 1
ATOM 1113 O O . GLY A 1 144 ? 19.785 -0.060 -12.954 1.00 93.50 144 GLY A O 1
ATOM 1114 N N . ASN A 1 145 ? 21.922 -0.211 -12.256 1.00 94.56 145 ASN A N 1
ATOM 1115 C CA . ASN A 1 145 ? 22.458 0.821 -13.138 1.00 94.56 145 ASN A CA 1
ATOM 1116 C C . ASN A 1 145 ? 23.291 0.154 -14.243 1.00 94.56 145 ASN A C 1
ATOM 1118 O O . ASN A 1 145 ? 24.116 -0.733 -13.986 1.00 94.56 145 ASN A O 1
ATOM 1122 N N . ALA A 1 146 ? 23.060 0.565 -15.486 1.00 95.69 146 ALA A N 1
ATOM 1123 C CA . ALA A 1 146 ? 23.844 0.168 -16.649 1.00 95.69 146 ALA A CA 1
ATOM 1124 C C . ALA A 1 146 ? 23.688 1.214 -17.760 1.00 95.69 146 ALA A C 1
ATOM 1126 O O . ALA A 1 146 ? 22.765 2.024 -17.728 1.00 95.69 146 ALA A O 1
ATOM 1127 N N . LYS A 1 147 ? 24.577 1.166 -18.758 1.00 93.75 147 LYS A N 1
ATOM 1128 C CA . LYS A 1 147 ? 24.507 2.032 -19.944 1.00 93.75 147 LYS A CA 1
ATOM 1129 C C . LYS A 1 147 ? 23.293 1.717 -20.825 1.00 93.75 147 LYS A C 1
ATOM 1131 O O . LYS A 1 147 ? 22.716 2.616 -21.424 1.00 93.75 147 LYS A O 1
ATOM 1136 N N . GLU A 1 148 ? 22.907 0.445 -20.888 1.00 93.75 148 GLU A N 1
ATOM 1137 C CA . GLU A 1 148 ? 21.754 -0.028 -21.654 1.00 93.75 148 GLU A CA 1
ATOM 1138 C C . GLU A 1 148 ? 20.573 -0.356 -20.736 1.00 93.75 148 GLU A C 1
ATOM 1140 O O . GLU A 1 148 ? 20.729 -1.034 -19.716 1.00 93.75 148 GLU A O 1
ATOM 1145 N N . ALA A 1 149 ? 19.374 0.070 -21.137 1.00 93.69 149 ALA A N 1
ATOM 1146 C CA . ALA A 1 149 ? 18.135 -0.172 -20.401 1.00 93.69 149 ALA A CA 1
ATOM 1147 C C . ALA A 1 149 ? 17.840 -1.666 -20.118 1.00 93.69 149 ALA A C 1
ATOM 1149 O O . ALA A 1 149 ? 17.562 -1.988 -18.959 1.00 93.69 149 ALA A O 1
ATOM 1150 N N . PRO A 1 150 ? 17.934 -2.608 -21.086 1.00 94.75 150 PRO A N 1
ATOM 1151 C CA . PRO A 1 150 ? 17.665 -4.023 -20.800 1.00 94.75 150 PRO A CA 1
ATOM 1152 C C . PRO A 1 150 ? 18.674 -4.624 -19.812 1.00 94.75 150 PRO A C 1
ATOM 1154 O O . PRO A 1 150 ? 18.302 -5.415 -18.943 1.00 94.75 150 PRO A O 1
ATOM 1157 N N . ALA A 1 151 ? 19.943 -4.211 -19.884 1.00 95.75 151 ALA A N 1
ATOM 1158 C CA . ALA A 1 151 ? 20.967 -4.652 -18.944 1.00 95.75 151 ALA A CA 1
ATOM 1159 C C . ALA A 1 151 ? 20.709 -4.118 -17.524 1.00 95.75 151 ALA A C 1
ATOM 1161 O O . ALA A 1 151 ? 20.873 -4.861 -16.553 1.00 95.75 151 ALA A O 1
ATOM 1162 N N . ALA A 1 152 ? 20.272 -2.860 -17.396 1.00 96.06 152 ALA A N 1
ATOM 1163 C CA . ALA A 1 152 ? 19.886 -2.257 -16.119 1.00 96.06 152 ALA A CA 1
ATOM 1164 C C . ALA A 1 152 ? 18.699 -3.001 -15.485 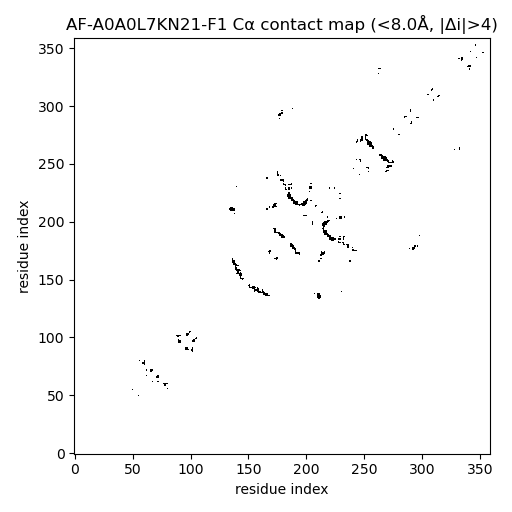1.00 96.06 152 ALA A C 1
ATOM 1166 O O . ALA A 1 152 ? 18.757 -3.363 -14.308 1.00 96.06 152 ALA A O 1
ATOM 1167 N N . LEU A 1 153 ? 17.675 -3.319 -16.286 1.00 94.00 153 LEU A N 1
ATOM 1168 C CA . LEU A 1 153 ? 16.510 -4.084 -15.843 1.00 94.00 153 LEU A CA 1
ATOM 1169 C C . LEU A 1 153 ? 16.894 -5.493 -15.375 1.00 94.00 153 LEU A C 1
ATOM 1171 O O . LEU A 1 153 ? 16.467 -5.917 -14.303 1.00 94.00 153 LEU A O 1
ATOM 1175 N N . ARG A 1 154 ? 17.748 -6.201 -16.128 1.00 95.12 154 ARG A N 1
ATOM 1176 C CA . ARG A 1 154 ? 18.250 -7.528 -15.736 1.00 95.12 154 ARG A CA 1
ATOM 1177 C C . ARG A 1 154 ? 18.982 -7.479 -14.393 1.00 95.12 154 ARG A C 1
ATOM 1179 O O . ARG A 1 154 ? 18.721 -8.307 -13.526 1.00 95.12 154 ARG A O 1
ATOM 1186 N N . LYS A 1 155 ? 19.851 -6.481 -14.189 1.00 95.56 155 LYS A N 1
ATOM 1187 C CA . LYS A 1 155 ? 20.542 -6.276 -12.903 1.00 95.56 155 LYS A CA 1
ATOM 1188 C C . LYS A 1 155 ? 19.558 -5.991 -11.765 1.00 95.56 155 LYS A C 1
ATOM 1190 O O . LYS A 1 155 ? 19.701 -6.564 -10.689 1.00 95.56 155 LYS A O 1
ATOM 1195 N N . ALA A 1 156 ? 18.557 -5.140 -11.995 1.00 94.94 156 ALA A N 1
ATOM 1196 C CA . ALA A 1 156 ? 17.533 -4.824 -10.999 1.00 94.94 156 ALA A CA 1
ATOM 1197 C C . ALA A 1 156 ? 16.695 -6.059 -10.617 1.00 94.94 156 ALA A C 1
ATOM 1199 O O . ALA A 1 156 ? 16.458 -6.297 -9.431 1.00 94.94 156 ALA A O 1
ATOM 1200 N N . LYS A 1 157 ? 16.312 -6.882 -11.602 1.00 93.50 157 LYS A N 1
ATOM 1201 C CA . LYS A 1 157 ? 15.580 -8.139 -11.390 1.00 93.50 157 LYS A CA 1
ATOM 1202 C C . LYS A 1 157 ? 16.395 -9.142 -10.570 1.00 93.50 157 LYS A C 1
ATOM 1204 O O . LYS A 1 157 ? 15.912 -9.650 -9.567 1.00 93.50 157 LYS A O 1
ATOM 1209 N N . ASN A 1 158 ? 17.651 -9.378 -10.941 1.00 94.88 158 ASN A N 1
ATOM 1210 C CA . ASN A 1 158 ? 18.499 -10.325 -10.214 1.00 94.88 158 ASN A CA 1
ATOM 1211 C C . ASN A 1 158 ? 18.743 -9.863 -8.769 1.00 94.88 158 ASN A C 1
ATOM 1213 O O . ASN A 1 158 ? 18.682 -10.659 -7.840 1.00 94.88 158 ASN A O 1
ATOM 1217 N N . ARG A 1 159 ? 18.956 -8.556 -8.567 1.00 94.31 159 ARG A N 1
ATOM 1218 C CA . ARG A 1 159 ? 19.174 -7.987 -7.232 1.00 94.31 159 ARG A CA 1
ATOM 1219 C C . ARG A 1 159 ? 17.923 -8.011 -6.352 1.00 94.31 159 ARG A C 1
ATOM 1221 O O . ARG A 1 159 ? 18.056 -8.185 -5.148 1.00 94.31 159 ARG A O 1
ATOM 1228 N N . SER A 1 160 ? 16.736 -7.810 -6.927 1.00 92.94 160 SER A N 1
ATOM 1229 C CA . SER A 1 160 ? 15.473 -7.914 -6.175 1.00 92.94 160 SER A CA 1
ATOM 1230 C C . SER A 1 160 ? 15.196 -9.351 -5.743 1.00 92.94 160 SER A C 1
ATOM 1232 O O . SER A 1 160 ? 14.831 -9.556 -4.592 1.00 92.94 160 SER A O 1
ATOM 1234 N N . GLY A 1 161 ? 15.471 -10.337 -6.603 1.00 90.81 161 GLY A N 1
ATOM 1235 C CA . GLY A 1 161 ? 15.350 -11.757 -6.250 1.00 90.81 161 GLY A CA 1
ATOM 1236 C C . GLY A 1 161 ? 16.286 -12.208 -5.121 1.00 90.81 161 GLY A C 1
ATOM 1237 O O . GLY A 1 161 ? 15.942 -13.108 -4.371 1.00 90.81 161 GLY A O 1
ATOM 1238 N N . GLN A 1 162 ? 17.440 -11.554 -4.946 1.00 92.00 162 GLN A N 1
ATOM 1239 C CA . GLN A 1 162 ? 18.358 -11.823 -3.827 1.00 92.00 162 GLN A CA 1
ATOM 1240 C C . GLN A 1 162 ? 17.919 -11.187 -2.498 1.00 92.00 162 GLN A C 1
ATOM 1242 O O . GLN A 1 162 ? 18.462 -11.526 -1.453 1.00 92.00 162 GLN A O 1
ATOM 1247 N N . LYS A 1 163 ? 16.990 -10.223 -2.527 1.00 91.69 163 LYS A N 1
ATOM 1248 C CA . LYS A 1 163 ? 16.561 -9.428 -1.364 1.00 91.69 163 LYS A CA 1
ATOM 1249 C C . LYS A 1 163 ? 15.055 -9.533 -1.156 1.00 91.69 163 LYS A C 1
ATOM 1251 O O . LYS A 1 163 ? 14.358 -8.518 -1.093 1.00 91.69 163 LYS A O 1
ATOM 1256 N N . LEU A 1 164 ? 14.563 -10.764 -1.119 1.00 91.50 164 LEU A N 1
ATOM 1257 C CA . LEU A 1 164 ? 13.167 -11.043 -0.825 1.00 91.50 164 LEU A CA 1
ATOM 1258 C C . LEU A 1 164 ? 12.922 -10.943 0.680 1.00 91.50 164 LEU A C 1
ATOM 1260 O O . LEU A 1 164 ? 13.751 -11.350 1.489 1.00 91.50 164 LEU A O 1
ATOM 1264 N N . MET A 1 165 ? 11.778 -10.374 1.027 1.00 91.50 165 MET A N 1
ATOM 1265 C CA . MET A 1 165 ? 11.269 -10.257 2.386 1.00 91.50 165 MET A CA 1
ATOM 1266 C C . MET A 1 165 ? 9.886 -10.897 2.424 1.00 91.50 165 MET A C 1
ATOM 1268 O O . MET A 1 165 ? 9.127 -10.768 1.459 1.00 91.50 165 MET A O 1
ATOM 1272 N N . ASN A 1 166 ? 9.583 -11.588 3.520 1.00 91.38 166 ASN A N 1
ATOM 1273 C CA . ASN A 1 166 ? 8.263 -12.152 3.762 1.00 91.38 166 ASN A CA 1
ATOM 1274 C C . ASN A 1 166 ? 7.390 -11.124 4.491 1.00 91.38 166 ASN A C 1
ATOM 1276 O O . ASN A 1 166 ? 7.822 -10.556 5.493 1.00 91.38 166 ASN A O 1
ATOM 1280 N N . PHE A 1 167 ? 6.184 -10.896 3.983 1.00 92.44 167 PHE A N 1
ATOM 1281 C CA . PHE A 1 167 ? 5.199 -9.982 4.546 1.00 92.44 167 PHE A CA 1
ATOM 1282 C C . PHE A 1 167 ? 3.937 -10.734 4.930 1.00 92.44 167 PHE A C 1
ATOM 1284 O O . PHE A 1 167 ? 3.335 -11.432 4.113 1.00 92.44 167 PHE A O 1
ATOM 1291 N N . GLU A 1 168 ? 3.504 -10.527 6.166 1.00 89.25 168 GLU A N 1
ATOM 1292 C CA . GLU A 1 168 ? 2.278 -11.116 6.679 1.00 89.25 168 GLU A CA 1
ATOM 1293 C C . GLU A 1 168 ? 1.054 -10.296 6.254 1.00 89.25 168 GLU A C 1
ATOM 1295 O O . GLU A 1 168 ? 0.994 -9.072 6.414 1.00 89.25 168 GLU A O 1
ATOM 1300 N N . VAL A 1 169 ? 0.055 -10.992 5.709 1.00 90.81 169 VAL A N 1
ATOM 1301 C CA . VAL A 1 169 ? -1.192 -10.398 5.221 1.00 90.81 169 VAL A CA 1
ATOM 1302 C C . VAL A 1 169 ? -2.340 -10.856 6.114 1.00 90.81 169 VAL A C 1
ATOM 1304 O O . VAL A 1 169 ? -2.646 -12.045 6.192 1.00 90.81 169 VAL A O 1
ATOM 1307 N N . TYR A 1 170 ? -3.015 -9.904 6.754 1.00 92.06 170 TYR A N 1
ATOM 1308 C CA . TYR A 1 170 ? -4.187 -10.164 7.584 1.00 92.06 170 TYR A CA 1
ATOM 1309 C C . TYR A 1 170 ? -5.377 -10.580 6.714 1.00 92.06 170 TYR A C 1
ATOM 1311 O O . TYR A 1 170 ? -5.695 -9.919 5.716 1.00 92.06 170 TYR A O 1
ATOM 1319 N N . ASN A 1 171 ? -6.020 -11.692 7.084 1.00 89.81 171 ASN A N 1
ATOM 1320 C CA . ASN A 1 171 ? -7.160 -12.291 6.379 1.00 89.81 171 ASN A CA 1
ATOM 1321 C C . ASN A 1 171 ? -6.931 -12.496 4.866 1.00 89.81 171 ASN A C 1
ATOM 1323 O O . ASN A 1 171 ? -7.873 -12.531 4.079 1.00 89.81 171 ASN A O 1
ATOM 1327 N N . GLY A 1 172 ? -5.670 -12.580 4.425 1.00 88.62 172 GLY A N 1
ATOM 1328 C CA . GLY A 1 172 ? -5.321 -12.729 3.010 1.00 88.62 172 GLY A CA 1
ATOM 1329 C C . GLY A 1 172 ? -5.715 -11.551 2.103 1.00 88.62 172 GLY A C 1
ATOM 1330 O O . GLY A 1 172 ? -5.721 -11.722 0.880 1.00 88.62 172 GLY A O 1
ATOM 1331 N N . HIS A 1 173 ? -6.047 -10.374 2.655 1.00 92.38 173 HIS A N 1
ATOM 1332 C CA . HIS A 1 173 ? -6.427 -9.203 1.852 1.00 92.38 173 HIS A CA 1
ATOM 1333 C C . HIS A 1 173 ? -5.841 -7.854 2.321 1.00 92.38 173 HIS A C 1
ATOM 1335 O O . HIS A 1 173 ? -5.650 -6.975 1.477 1.00 92.38 173 HIS A O 1
ATOM 1341 N N . THR A 1 174 ? -5.522 -7.662 3.609 1.00 94.56 174 THR A N 1
ATOM 1342 C CA . THR A 1 174 ? -5.131 -6.350 4.179 1.00 94.56 174 THR A CA 1
ATOM 1343 C C . THR A 1 174 ? -3.960 -6.459 5.166 1.00 94.56 174 THR A C 1
ATOM 1345 O O . THR A 1 174 ? -3.385 -7.525 5.361 1.00 94.56 174 THR A O 1
ATOM 1348 N N . ILE A 1 175 ? -3.571 -5.340 5.777 1.00 95.25 175 ILE A N 1
ATOM 1349 C CA . ILE A 1 175 ? -2.559 -5.253 6.846 1.00 95.25 175 ILE A CA 1
ATOM 1350 C C . ILE A 1 175 ? -3.196 -5.418 8.240 1.00 95.25 175 ILE A C 1
ATOM 1352 O O . ILE A 1 175 ? -4.398 -5.219 8.410 1.00 95.25 175 ILE A O 1
ATOM 1356 N N . PHE A 1 176 ? -2.398 -5.734 9.266 1.00 94.56 176 PHE A N 1
ATOM 1357 C CA . PHE A 1 176 ? -2.891 -5.944 10.638 1.00 94.56 176 PHE A CA 1
ATOM 1358 C C . PHE A 1 176 ? -3.448 -4.663 11.278 1.00 94.56 176 PHE A C 1
ATOM 1360 O O . PHE A 1 176 ? -4.477 -4.705 11.954 1.00 94.56 176 PHE A O 1
ATOM 1367 N N . HIS A 1 177 ? -2.783 -3.527 11.075 1.00 94.56 177 HIS A N 1
ATOM 1368 C CA . HIS A 1 177 ? -3.043 -2.272 11.786 1.00 94.56 177 HIS A CA 1
ATOM 1369 C C . HIS A 1 177 ? -2.540 -1.073 10.974 1.00 94.56 177 HIS A C 1
ATOM 1371 O O . HIS A 1 177 ? -1.713 -1.233 10.074 1.00 94.56 177 HIS A O 1
ATOM 1377 N N . ASP A 1 178 ? -3.084 0.110 11.257 1.00 95.12 178 ASP A N 1
ATOM 1378 C CA . ASP A 1 178 ? -2.646 1.374 10.657 1.00 95.12 178 ASP A CA 1
ATOM 1379 C C . ASP A 1 178 ? -1.218 1.670 11.104 1.00 95.12 178 ASP A C 1
ATOM 1381 O O . ASP A 1 178 ? -0.928 1.517 12.277 1.00 95.12 178 ASP A O 1
ATOM 1385 N N . PHE A 1 179 ? -0.330 2.121 10.221 1.00 95.00 179 PHE A N 1
ATOM 1386 C CA . PHE A 1 179 ? 1.038 2.451 10.627 1.00 95.00 179 PHE A CA 1
ATOM 1387 C C . PHE A 1 179 ? 1.569 3.709 9.946 1.00 95.00 179 PHE A C 1
ATOM 1389 O O . PHE A 1 179 ? 1.172 4.095 8.836 1.00 95.00 179 PHE A O 1
ATOM 1396 N N . TYR A 1 180 ? 2.521 4.342 10.626 1.00 95.62 180 TYR A N 1
ATOM 1397 C CA . TYR A 1 180 ? 3.282 5.473 10.127 1.00 95.62 180 TYR A CA 1
ATOM 1398 C C . TYR A 1 180 ? 4.710 5.044 9.828 1.00 95.62 180 TYR A C 1
ATOM 1400 O O . TYR A 1 180 ? 5.378 4.442 10.662 1.00 95.62 180 TYR A O 1
ATOM 1408 N N . THR A 1 181 ? 5.209 5.435 8.660 1.00 95.69 181 THR A N 1
ATOM 1409 C CA . THR A 1 181 ? 6.624 5.284 8.326 1.00 95.69 181 THR A CA 1
ATOM 1410 C C . THR A 1 181 ? 7.198 6.505 7.658 1.00 95.69 181 THR A C 1
ATOM 1412 O O . THR A 1 181 ? 6.510 7.272 6.984 1.00 95.69 181 THR A O 1
ATOM 1415 N N . ALA A 1 182 ? 8.506 6.676 7.817 1.00 95.06 182 ALA A N 1
ATOM 1416 C CA . ALA A 1 182 ? 9.241 7.715 7.132 1.00 95.06 182 ALA A CA 1
ATOM 1417 C C . ALA A 1 182 ? 10.580 7.193 6.622 1.00 95.06 182 ALA A C 1
ATOM 1419 O O . ALA A 1 182 ? 11.278 6.444 7.300 1.00 95.06 182 ALA A O 1
ATOM 1420 N N . PHE A 1 183 ? 10.955 7.637 5.425 1.00 96.94 183 PHE A N 1
ATOM 1421 C CA . PHE A 1 183 ? 12.299 7.455 4.892 1.00 96.94 183 PHE A CA 1
ATOM 1422 C C . PHE A 1 183 ? 12.788 8.765 4.267 1.00 96.94 183 PHE A C 1
ATOM 1424 O O . PHE A 1 183 ? 12.228 9.281 3.288 1.00 96.94 183 PHE A O 1
ATOM 1431 N N . GLY A 1 184 ? 13.838 9.340 4.856 1.00 95.38 184 GLY A N 1
ATOM 1432 C CA . GLY A 1 184 ? 14.270 10.703 4.551 1.00 95.38 184 GLY A CA 1
ATOM 1433 C C . GLY A 1 184 ? 13.134 11.709 4.785 1.00 95.38 184 GLY A C 1
ATOM 1434 O O . GLY A 1 184 ? 12.518 11.729 5.843 1.00 95.38 184 GLY A O 1
ATOM 1435 N N . LYS A 1 185 ? 12.820 12.530 3.773 1.00 95.62 185 LYS A N 1
ATOM 1436 C CA . LYS A 1 185 ? 11.720 13.519 3.815 1.00 95.62 185 LYS A CA 1
ATOM 1437 C C . LYS A 1 185 ? 10.359 12.970 3.352 1.00 95.62 185 LYS A C 1
ATOM 1439 O O . LYS A 1 185 ? 9.426 13.747 3.168 1.00 95.62 185 LYS A O 1
ATOM 1444 N N . THR A 1 186 ? 10.258 11.668 3.082 1.00 97.06 186 THR A N 1
ATOM 1445 C CA . THR A 1 186 ? 9.012 11.024 2.635 1.00 97.06 186 THR A CA 1
ATOM 1446 C C . THR A 1 186 ? 8.336 10.394 3.838 1.00 97.06 186 THR A C 1
ATOM 1448 O O . THR A 1 186 ? 8.947 9.550 4.488 1.00 97.06 186 THR A O 1
ATOM 1451 N N . LYS A 1 187 ? 7.099 10.792 4.121 1.00 95.44 187 LYS A N 1
ATOM 1452 C CA . LYS A 1 187 ? 6.267 10.253 5.197 1.00 95.44 187 LYS A CA 1
ATOM 1453 C C . LYS A 1 187 ? 5.095 9.506 4.578 1.00 95.44 187 LYS A C 1
ATOM 1455 O O . LYS A 1 187 ? 4.480 10.010 3.640 1.00 95.44 187 LYS A O 1
ATOM 1460 N N . ILE A 1 188 ? 4.790 8.316 5.071 1.00 96.50 188 ILE A N 1
ATOM 1461 C CA . ILE A 1 188 ? 3.692 7.487 4.583 1.00 96.50 188 ILE A CA 1
ATOM 1462 C C . ILE A 1 188 ? 2.819 7.113 5.770 1.00 96.50 188 ILE A C 1
ATOM 1464 O O . ILE A 1 188 ? 3.287 6.550 6.754 1.00 96.50 188 ILE A O 1
ATOM 1468 N N . PHE A 1 189 ? 1.538 7.421 5.636 1.00 95.94 189 PHE A N 1
ATOM 1469 C CA . PHE A 1 189 ? 0.493 7.001 6.548 1.00 95.94 189 PHE A CA 1
ATOM 1470 C C . PHE A 1 189 ? -0.330 5.930 5.852 1.00 95.94 189 PHE A C 1
ATOM 1472 O O . PHE A 1 189 ? -0.929 6.187 4.800 1.00 95.94 189 PHE A O 1
ATOM 1479 N N . VAL A 1 190 ? -0.334 4.734 6.419 1.00 96.06 190 VAL A N 1
ATOM 1480 C CA . VAL A 1 190 ? -1.043 3.583 5.875 1.00 96.06 190 VAL A CA 1
ATOM 1481 C C . VAL A 1 190 ? -2.198 3.243 6.800 1.00 96.06 190 VAL A C 1
ATOM 1483 O O . VAL A 1 190 ? -2.036 3.212 8.013 1.00 96.06 190 VAL A O 1
ATOM 1486 N N . GLN A 1 191 ? -3.368 3.019 6.212 1.00 94.81 191 GLN A N 1
ATOM 1487 C CA . GLN A 1 191 ? -4.579 2.654 6.926 1.00 94.81 191 GLN A CA 1
ATOM 1488 C C . GLN A 1 191 ? -5.101 1.309 6.436 1.00 94.81 191 GLN A C 1
ATOM 1490 O O . GLN A 1 191 ? -5.267 1.112 5.222 1.00 94.81 191 GLN A O 1
ATOM 1495 N N . LYS A 1 192 ? -5.436 0.440 7.390 1.00 94.88 192 LYS A N 1
ATOM 1496 C CA . LYS A 1 192 ? -6.204 -0.782 7.187 1.00 94.88 192 LYS A CA 1
ATOM 1497 C C . LYS A 1 192 ? -7.590 -0.420 6.650 1.00 94.88 192 LYS A C 1
ATOM 1499 O O . LYS A 1 192 ? -8.209 0.593 7.016 1.00 94.88 192 LYS A O 1
ATOM 1504 N N . LYS A 1 193 ? -8.063 -1.243 5.719 1.00 95.12 193 LYS A N 1
ATOM 1505 C CA . LYS A 1 193 ? -9.408 -1.166 5.149 1.00 95.12 193 LYS A CA 1
ATOM 1506 C C . LYS A 1 193 ? -10.051 -2.545 5.109 1.00 95.12 193 LYS A C 1
ATOM 1508 O O . LYS A 1 193 ? -9.344 -3.554 5.111 1.00 95.12 193 LYS A O 1
ATOM 1513 N N . ASN A 1 194 ? -11.380 -2.533 5.116 1.00 93.31 194 ASN A N 1
ATOM 1514 C CA . ASN A 1 194 ? -12.219 -3.721 5.030 1.00 93.31 194 ASN A CA 1
ATOM 1515 C C . ASN A 1 194 ? -12.206 -4.262 3.595 1.00 93.31 194 ASN A C 1
ATOM 1517 O O . ASN A 1 194 ? -11.753 -3.583 2.668 1.00 93.31 194 ASN A O 1
ATOM 1521 N N . GLU A 1 195 ? -12.710 -5.479 3.435 1.00 93.19 195 GLU A N 1
ATOM 1522 C CA . GLU A 1 195 ? -12.831 -6.139 2.138 1.00 93.19 195 GLU A CA 1
ATOM 1523 C C . GLU A 1 195 ? -13.702 -5.320 1.174 1.00 93.19 195 GLU A C 1
ATOM 1525 O O . GLU A 1 195 ? -14.713 -4.735 1.560 1.00 93.19 195 GLU A O 1
ATOM 1530 N N . GLY A 1 196 ? -13.285 -5.242 -0.091 1.00 93.12 196 GLY A N 1
ATOM 1531 C CA . GLY A 1 196 ? -14.029 -4.542 -1.145 1.00 93.12 196 GLY A CA 1
ATOM 1532 C C . GLY A 1 196 ? -13.735 -3.042 -1.261 1.00 93.12 196 GLY A C 1
ATOM 1533 O O . GLY A 1 196 ? -14.252 -2.391 -2.167 1.00 93.12 196 GLY A O 1
ATOM 1534 N N . TYR A 1 197 ? -12.874 -2.478 -0.409 1.00 95.38 197 TYR A N 1
ATOM 1535 C CA . TYR A 1 197 ? -12.449 -1.078 -0.522 1.00 95.38 197 TYR A CA 1
ATOM 1536 C C . TYR A 1 197 ? -11.483 -0.846 -1.702 1.00 95.38 197 TYR A C 1
ATOM 1538 O O . TYR A 1 197 ? -11.501 0.209 -2.340 1.00 95.38 197 TYR A O 1
ATOM 1546 N N . GLY A 1 198 ? -10.624 -1.824 -1.992 1.00 95.69 198 GLY A N 1
ATOM 1547 C CA . GLY A 1 198 ? -9.590 -1.766 -3.020 1.00 95.69 198 GLY A CA 1
ATOM 1548 C C . GLY A 1 198 ? -8.330 -0.983 -2.620 1.00 95.69 198 GLY A C 1
ATOM 1549 O O . GLY A 1 198 ? -8.105 -0.604 -1.469 1.00 95.69 198 GLY A O 1
ATOM 1550 N N . LEU A 1 199 ? -7.463 -0.725 -3.603 1.00 96.69 199 LEU A N 1
ATOM 1551 C CA . LEU A 1 199 ? -6.187 -0.029 -3.397 1.00 96.69 199 LEU A CA 1
ATOM 1552 C C . LEU A 1 199 ? -6.311 1.468 -3.704 1.00 96.69 199 LEU A C 1
ATOM 1554 O O . LEU A 1 199 ? -6.256 1.887 -4.861 1.00 96.69 199 LEU A O 1
ATOM 1558 N N . SER A 1 200 ? -6.398 2.291 -2.656 1.00 97.00 200 SER A N 1
ATOM 1559 C CA . SER A 1 200 ? -6.358 3.756 -2.748 1.00 97.00 200 SER A CA 1
ATOM 1560 C C . SER A 1 200 ? -4.993 4.276 -2.291 1.00 97.00 200 SER A C 1
ATOM 1562 O O . SER A 1 200 ? -4.832 4.781 -1.173 1.00 97.00 200 SER A O 1
ATOM 1564 N N . CYS A 1 201 ? -3.992 4.156 -3.156 1.00 96.38 201 CYS A N 1
ATOM 1565 C CA . CYS A 1 201 ? -2.606 4.505 -2.850 1.00 96.38 201 CYS A CA 1
ATOM 1566 C C . CYS A 1 201 ? -1.857 5.065 -4.073 1.00 96.38 201 CYS A C 1
ATOM 1568 O O . CYS A 1 201 ? -2.376 5.133 -5.187 1.00 96.38 201 CYS A O 1
ATOM 1570 N N . HIS A 1 202 ? -0.613 5.502 -3.861 1.00 97.00 202 HIS A N 1
ATOM 1571 C CA . HIS A 1 202 ? 0.273 5.939 -4.943 1.00 97.00 202 HIS A CA 1
ATOM 1572 C C . HIS A 1 202 ? 0.616 4.776 -5.892 1.00 97.00 202 HIS A C 1
ATOM 1574 O O . HIS A 1 202 ? 0.771 3.643 -5.440 1.00 97.00 202 HIS A O 1
ATOM 1580 N N . ARG A 1 203 ? 0.839 5.061 -7.187 1.00 96.31 203 ARG A N 1
ATOM 1581 C CA . ARG A 1 203 ? 1.062 4.040 -8.235 1.00 96.31 203 ARG A CA 1
ATOM 1582 C C . ARG A 1 203 ? 2.090 2.965 -7.865 1.00 96.31 203 ARG A C 1
ATOM 1584 O O . ARG A 1 203 ? 1.842 1.795 -8.083 1.00 96.31 203 ARG A O 1
ATOM 1591 N N . ALA A 1 204 ? 3.215 3.344 -7.259 1.00 95.19 204 ALA A N 1
ATOM 1592 C CA . ALA A 1 204 ? 4.248 2.374 -6.887 1.00 95.19 204 ALA A CA 1
ATOM 1593 C C . ALA A 1 204 ? 3.833 1.474 -5.723 1.00 95.19 204 ALA A C 1
ATOM 1595 O O . ALA A 1 204 ? 4.143 0.292 -5.739 1.00 95.19 204 ALA A O 1
ATOM 1596 N N . ILE A 1 205 ? 3.114 2.025 -4.742 1.00 96.75 205 ILE A N 1
ATOM 1597 C CA . ILE A 1 205 ? 2.584 1.246 -3.619 1.00 96.75 205 ILE A CA 1
ATOM 1598 C C . ILE A 1 205 ? 1.538 0.263 -4.146 1.00 96.75 205 ILE A C 1
ATOM 1600 O O . ILE A 1 205 ? 1.536 -0.887 -3.735 1.00 96.75 205 ILE A O 1
ATOM 1604 N N . ARG A 1 206 ? 0.715 0.679 -5.118 1.00 96.00 206 ARG A N 1
ATOM 1605 C CA . ARG A 1 206 ? -0.271 -0.193 -5.766 1.00 96.00 206 ARG A CA 1
ATOM 1606 C C . ARG A 1 206 ? 0.374 -1.429 -6.396 1.00 96.00 206 ARG A C 1
ATOM 1608 O O . ARG A 1 206 ? -0.081 -2.532 -6.121 1.00 96.00 206 ARG A O 1
ATOM 1615 N N . GLU A 1 207 ? 1.434 -1.253 -7.186 1.00 93.88 207 GLU A N 1
ATOM 1616 C CA . GLU A 1 207 ? 2.162 -2.374 -7.805 1.00 93.88 207 GLU A CA 1
ATOM 1617 C C . GLU A 1 207 ? 2.804 -3.292 -6.752 1.00 93.88 207 GLU A C 1
ATOM 1619 O O . GLU A 1 207 ? 2.769 -4.512 -6.884 1.00 93.88 207 GLU A O 1
ATOM 1624 N N . ILE A 1 208 ? 3.348 -2.719 -5.671 1.00 94.19 208 ILE A N 1
ATOM 1625 C CA . ILE A 1 208 ? 3.913 -3.502 -4.561 1.00 94.19 208 ILE A CA 1
ATOM 1626 C C . ILE A 1 208 ? 2.821 -4.322 -3.868 1.00 94.19 208 ILE A C 1
ATOM 1628 O O . ILE A 1 208 ? 3.001 -5.516 -3.657 1.00 94.19 208 ILE A O 1
ATOM 1632 N N . CYS A 1 209 ? 1.678 -3.713 -3.545 1.00 94.00 209 CYS A N 1
ATOM 1633 C CA . CYS A 1 209 ? 0.548 -4.408 -2.931 1.00 94.00 209 CYS A CA 1
ATOM 1634 C C . CYS A 1 209 ? 0.040 -5.548 -3.819 1.00 94.00 209 CYS A C 1
ATOM 1636 O O . CYS A 1 209 ? -0.198 -6.641 -3.314 1.00 94.00 209 CYS A O 1
ATOM 1638 N N . GLN A 1 210 ? -0.054 -5.331 -5.135 1.00 91.19 210 GLN A N 1
ATOM 1639 C CA . GLN A 1 210 ? -0.434 -6.376 -6.088 1.00 91.19 210 GLN A CA 1
ATOM 1640 C C . GLN A 1 210 ? 0.574 -7.530 -6.130 1.00 91.19 210 GLN A C 1
ATOM 1642 O O . GLN A 1 210 ? 0.157 -8.680 -6.233 1.00 91.19 210 GLN A O 1
ATOM 1647 N N . ALA A 1 211 ? 1.874 -7.239 -6.023 1.00 89.25 211 ALA A N 1
ATOM 1648 C CA . ALA A 1 211 ? 2.914 -8.263 -5.964 1.00 89.25 211 ALA A CA 1
ATOM 1649 C C . ALA A 1 211 ? 2.868 -9.076 -4.657 1.00 89.25 211 ALA A C 1
ATOM 1651 O O . ALA A 1 211 ? 3.018 -10.290 -4.699 1.00 89.25 211 ALA A O 1
ATOM 1652 N N . ILE A 1 212 ? 2.622 -8.423 -3.515 1.00 91.50 212 ILE A N 1
ATOM 1653 C CA . ILE A 1 212 ? 2.519 -9.083 -2.200 1.00 91.50 212 ILE A CA 1
ATOM 1654 C C . ILE A 1 212 ? 1.219 -9.896 -2.085 1.00 91.50 212 ILE A C 1
ATOM 1656 O O . ILE A 1 212 ? 1.207 -10.964 -1.475 1.00 91.50 212 ILE A O 1
ATOM 1660 N N . GLY A 1 213 ? 0.128 -9.401 -2.678 1.00 90.00 213 GLY A N 1
ATOM 1661 C CA . GLY A 1 213 ? -1.222 -9.960 -2.545 1.00 90.00 213 GLY A CA 1
ATOM 1662 C C . GLY A 1 213 ? -2.153 -9.161 -1.624 1.00 90.00 213 GLY A C 1
ATOM 1663 O O . GLY A 1 213 ? -3.202 -9.665 -1.237 1.00 90.00 213 GLY A O 1
ATOM 1664 N N . ILE A 1 214 ? -1.803 -7.915 -1.289 1.00 93.62 214 ILE A N 1
ATOM 1665 C CA . ILE A 1 214 ? -2.671 -6.995 -0.542 1.00 93.62 214 ILE A CA 1
ATOM 1666 C C . ILE A 1 214 ? -3.694 -6.393 -1.511 1.00 93.62 214 ILE A C 1
ATOM 1668 O O . ILE A 1 214 ? -3.327 -5.781 -2.518 1.00 93.62 214 ILE A O 1
ATOM 1672 N N . LYS A 1 215 ? -4.980 -6.550 -1.194 1.00 93.56 215 LYS A N 1
ATOM 1673 C CA . LYS A 1 215 ? -6.116 -6.114 -2.018 1.00 93.56 215 LYS A CA 1
ATOM 1674 C C . LYS A 1 215 ? -6.715 -4.795 -1.539 1.00 93.56 215 LYS A C 1
ATOM 1676 O O . LYS A 1 215 ? -7.071 -3.965 -2.373 1.00 93.56 215 LYS A O 1
ATOM 1681 N N . ASP A 1 216 ? -6.784 -4.589 -0.225 1.00 96.38 216 ASP A N 1
ATOM 1682 C CA . ASP A 1 216 ? -7.481 -3.451 0.378 1.00 96.38 216 ASP A CA 1
ATOM 1683 C C . ASP A 1 216 ? -6.531 -2.636 1.246 1.00 96.38 216 ASP A C 1
ATOM 1685 O O . ASP A 1 216 ? -6.002 -3.119 2.245 1.00 96.38 216 ASP A O 1
ATOM 1689 N N . LEU A 1 217 ? -6.284 -1.386 0.854 1.00 96.56 217 LEU A N 1
ATOM 1690 C CA . LEU A 1 217 ? -5.348 -0.518 1.565 1.00 96.56 217 LEU A CA 1
ATOM 1691 C C . LEU A 1 217 ? -5.543 0.942 1.166 1.00 96.56 217 LEU A C 1
ATOM 1693 O O . LEU A 1 217 ? -5.713 1.273 -0.013 1.00 96.56 217 LEU A O 1
ATOM 1697 N N . ARG A 1 218 ? -5.428 1.851 2.137 1.00 96.94 218 ARG A N 1
ATOM 1698 C CA . ARG A 1 218 ? -5.300 3.286 1.868 1.00 96.94 218 ARG A CA 1
ATOM 1699 C C . ARG A 1 218 ? -3.933 3.766 2.328 1.00 96.94 218 ARG A C 1
ATOM 1701 O O . ARG A 1 218 ? -3.616 3.664 3.503 1.00 96.94 218 ARG A O 1
ATOM 1708 N N . ALA A 1 219 ? -3.155 4.355 1.425 1.00 96.62 219 ALA A N 1
ATOM 1709 C CA . ALA A 1 219 ? -1.875 4.968 1.776 1.00 96.62 219 ALA A CA 1
ATOM 1710 C C . ALA A 1 219 ? -1.831 6.424 1.325 1.00 96.62 219 ALA A C 1
ATOM 1712 O O . ALA A 1 219 ? -2.047 6.736 0.149 1.00 96.62 219 ALA A O 1
ATOM 1713 N N . LYS A 1 220 ? -1.518 7.318 2.262 1.00 95.12 220 LYS A N 1
ATOM 1714 C CA . LYS A 1 220 ? -1.289 8.735 2.000 1.00 95.12 220 LYS A CA 1
ATOM 1715 C C . LYS A 1 220 ? 0.186 9.055 2.199 1.00 95.12 220 LYS A C 1
ATOM 1717 O O . LYS A 1 220 ? 0.755 8.762 3.241 1.00 95.12 220 LYS A O 1
ATOM 1722 N N . ILE A 1 221 ? 0.781 9.678 1.188 1.00 95.69 221 ILE A N 1
ATOM 1723 C CA . ILE A 1 221 ? 2.157 10.170 1.235 1.00 95.69 221 ILE A CA 1
ATOM 1724 C C . ILE A 1 221 ? 2.123 11.664 1.555 1.00 95.69 221 ILE A C 1
ATOM 1726 O O . ILE A 1 221 ? 1.308 12.404 0.991 1.00 95.69 221 ILE A O 1
ATOM 1730 N N . GLU A 1 222 ? 3.015 12.089 2.439 1.00 94.44 222 GLU A N 1
ATOM 1731 C CA . GLU A 1 222 ? 3.278 13.479 2.791 1.00 94.44 222 GLU A CA 1
ATOM 1732 C C . GLU A 1 222 ? 4.779 13.791 2.663 1.00 94.44 222 GLU A C 1
ATOM 1734 O O . GLU A 1 222 ? 5.639 12.939 2.899 1.00 94.44 222 GLU A O 1
ATOM 1739 N N . GLY A 1 223 ? 5.109 15.031 2.294 1.00 94.25 223 GLY A N 1
ATOM 1740 C CA . GLY A 1 223 ? 6.492 15.468 2.089 1.00 94.25 223 GLY A CA 1
ATOM 1741 C C . GLY A 1 223 ? 7.005 15.209 0.670 1.00 94.25 223 GLY A C 1
ATOM 1742 O O . GLY A 1 223 ? 6.405 15.659 -0.304 1.00 94.25 223 GLY A O 1
ATOM 1743 N N . SER A 1 224 ? 8.161 14.552 0.547 1.00 95.81 224 SER A N 1
ATOM 1744 C CA . SER A 1 224 ? 8.811 14.298 -0.748 1.00 95.81 224 SER A CA 1
ATOM 1745 C C . SER A 1 224 ? 8.165 13.140 -1.515 1.00 95.81 224 SER A C 1
ATOM 1747 O O . SER A 1 224 ? 7.854 12.105 -0.938 1.00 95.81 224 SER A O 1
ATOM 1749 N N . ASN A 1 225 ? 8.053 13.277 -2.840 1.00 95.25 225 ASN A N 1
ATOM 1750 C CA . ASN A 1 225 ? 7.494 12.249 -3.727 1.00 95.25 225 ASN A CA 1
ATOM 1751 C C . ASN A 1 225 ? 8.574 11.446 -4.486 1.00 95.25 225 ASN A C 1
ATOM 1753 O O . ASN A 1 225 ? 8.340 10.984 -5.605 1.00 95.25 225 ASN A O 1
ATOM 1757 N N . ASN A 1 226 ? 9.777 11.283 -3.919 1.00 96.06 226 ASN A N 1
ATOM 1758 C CA . ASN A 1 226 ? 10.825 10.470 -4.547 1.00 96.06 226 ASN A CA 1
ATOM 1759 C C . ASN A 1 226 ? 10.457 8.978 -4.507 1.00 96.06 226 ASN A C 1
ATOM 1761 O O . ASN A 1 226 ? 10.351 8.380 -3.437 1.00 96.06 226 ASN A O 1
ATOM 1765 N N . LEU A 1 227 ? 10.347 8.354 -5.683 1.00 95.06 227 LEU A N 1
ATOM 1766 C CA . LEU A 1 227 ? 9.935 6.960 -5.839 1.00 95.06 227 LEU A CA 1
ATOM 1767 C C . LEU A 1 227 ? 10.775 5.981 -5.012 1.00 95.06 227 LEU A C 1
ATOM 1769 O O . LEU A 1 227 ? 10.224 5.084 -4.385 1.00 95.06 227 LEU A O 1
ATOM 1773 N N . GLN A 1 228 ? 12.097 6.163 -4.971 1.00 94.25 228 GLN A N 1
ATOM 1774 C CA . GLN A 1 228 ? 12.978 5.251 -4.237 1.00 94.25 228 GLN A CA 1
ATOM 1775 C C . GLN A 1 228 ? 12.710 5.289 -2.732 1.00 94.25 228 GLN A C 1
ATOM 1777 O O . GLN A 1 228 ? 12.791 4.265 -2.059 1.00 94.25 228 GLN A O 1
ATOM 1782 N N . HIS A 1 229 ? 12.401 6.476 -2.209 1.00 96.88 229 HIS A N 1
ATOM 1783 C CA . HIS A 1 229 ? 12.124 6.673 -0.792 1.00 96.88 229 HIS A CA 1
ATOM 1784 C C . HIS A 1 229 ? 10.732 6.168 -0.438 1.00 96.88 229 HIS A C 1
ATOM 1786 O O . HIS A 1 229 ? 10.578 5.548 0.605 1.00 96.88 229 HIS A O 1
ATOM 1792 N N . ILE A 1 230 ? 9.755 6.353 -1.332 1.00 97.44 230 ILE A N 1
ATOM 1793 C CA . ILE A 1 230 ? 8.407 5.801 -1.170 1.00 97.44 230 ILE A CA 1
ATOM 1794 C C . ILE A 1 230 ? 8.468 4.277 -1.034 1.00 97.44 230 ILE A C 1
ATOM 1796 O O . ILE A 1 230 ? 7.899 3.726 -0.099 1.00 97.44 230 ILE A O 1
ATOM 1800 N N . VAL A 1 231 ? 9.187 3.605 -1.942 1.00 96.25 231 VAL A N 1
ATOM 1801 C CA . VAL A 1 231 ? 9.343 2.143 -1.906 1.00 96.25 231 VAL A CA 1
ATOM 1802 C C . VAL A 1 231 ? 10.020 1.720 -0.602 1.00 96.25 231 VAL A C 1
ATOM 1804 O O . VAL A 1 231 ? 9.464 0.919 0.136 1.00 96.25 231 VAL A O 1
ATOM 1807 N N . LYS A 1 232 ? 11.174 2.306 -0.257 1.00 96.00 232 LYS A N 1
ATOM 1808 C CA . LYS A 1 232 ? 11.899 1.956 0.977 1.00 96.00 232 LYS A CA 1
ATOM 1809 C C . LYS A 1 232 ? 11.063 2.172 2.241 1.00 96.00 232 LYS A C 1
ATOM 1811 O O . LYS A 1 232 ? 11.008 1.274 3.070 1.00 96.00 232 LYS A O 1
ATOM 1816 N N . ALA A 1 233 ? 10.406 3.327 2.374 1.00 97.00 233 ALA A N 1
ATOM 1817 C CA . ALA A 1 233 ? 9.553 3.638 3.522 1.00 97.00 233 ALA A CA 1
ATOM 1818 C C . ALA A 1 233 ? 8.422 2.617 3.673 1.00 97.00 233 ALA A C 1
ATOM 1820 O O . ALA A 1 233 ? 8.195 2.113 4.767 1.00 97.00 233 ALA A O 1
ATOM 1821 N N . PHE A 1 234 ? 7.753 2.279 2.568 1.00 96.88 234 PHE A N 1
ATOM 1822 C CA . PHE A 1 234 ? 6.638 1.340 2.594 1.00 96.88 234 PHE A CA 1
ATOM 1823 C C . PHE A 1 234 ? 7.080 -0.069 3.013 1.00 96.88 234 PHE A C 1
ATOM 1825 O O . PHE A 1 234 ? 6.445 -0.674 3.869 1.00 96.88 234 PHE A O 1
ATOM 1832 N N . PHE A 1 235 ? 8.204 -0.556 2.478 1.00 95.75 235 PHE A N 1
ATOM 1833 C CA . PHE A 1 235 ? 8.781 -1.845 2.871 1.00 95.75 235 PHE A CA 1
ATOM 1834 C C . PHE A 1 235 ? 9.204 -1.872 4.348 1.00 95.75 235 PHE A C 1
ATOM 1836 O O . PHE A 1 235 ? 8.919 -2.845 5.035 1.00 95.75 235 PHE A O 1
ATOM 1843 N N . ILE A 1 236 ? 9.828 -0.801 4.858 1.00 95.50 236 ILE A N 1
ATOM 1844 C CA . ILE A 1 236 ? 10.167 -0.682 6.289 1.00 95.50 236 ILE A CA 1
ATOM 1845 C C . ILE A 1 236 ? 8.903 -0.778 7.151 1.00 95.50 236 ILE A C 1
ATOM 1847 O O . ILE A 1 236 ? 8.916 -1.453 8.172 1.00 95.50 236 ILE A O 1
ATOM 1851 N N . GLY A 1 237 ? 7.806 -0.154 6.723 1.00 94.88 237 GLY A N 1
ATOM 1852 C CA . GLY A 1 237 ? 6.554 -0.171 7.478 1.00 94.88 237 GLY A CA 1
ATOM 1853 C C . GLY A 1 237 ? 5.885 -1.526 7.538 1.00 94.88 237 GLY A C 1
ATOM 1854 O O . GLY A 1 237 ? 5.442 -1.934 8.604 1.00 94.88 237 GLY A O 1
ATOM 1855 N N . LEU A 1 238 ? 5.882 -2.249 6.419 1.00 94.75 238 LEU A N 1
ATOM 1856 C CA . LEU A 1 238 ? 5.376 -3.618 6.399 1.00 94.75 238 LEU A CA 1
ATOM 1857 C C . LEU A 1 238 ? 6.236 -4.566 7.250 1.00 94.75 238 LEU A C 1
ATOM 1859 O O . LEU A 1 238 ? 5.693 -5.486 7.846 1.00 94.75 238 LEU A O 1
ATOM 1863 N N . LEU A 1 239 ? 7.553 -4.342 7.343 1.00 93.75 239 LEU A N 1
ATOM 1864 C CA . LEU A 1 239 ? 8.431 -5.126 8.226 1.00 93.75 239 LEU A CA 1
ATOM 1865 C C . LEU A 1 239 ? 8.230 -4.811 9.712 1.00 93.75 239 LEU A C 1
ATOM 1867 O O . LEU A 1 239 ? 8.404 -5.684 10.551 1.00 93.75 239 LEU A O 1
ATOM 1871 N N . GLN A 1 240 ? 7.901 -3.563 10.048 1.00 93.12 240 GLN A N 1
ATOM 1872 C CA . GLN A 1 240 ? 7.640 -3.134 11.428 1.00 93.12 240 GLN A CA 1
ATOM 1873 C C . GLN A 1 240 ? 6.249 -3.542 11.925 1.00 93.12 240 GLN A C 1
ATOM 1875 O O . GLN A 1 240 ? 5.888 -3.252 13.066 1.00 93.12 240 GLN A O 1
ATOM 1880 N N . GLN A 1 241 ? 5.459 -4.184 11.068 1.00 93.06 241 GLN A N 1
ATOM 1881 C CA . GLN A 1 241 ? 4.098 -4.565 11.372 1.00 93.06 241 GLN A CA 1
ATOM 1882 C C . GLN A 1 241 ? 4.086 -5.655 12.456 1.00 93.06 241 GLN A C 1
ATOM 1884 O O . GLN A 1 241 ? 4.651 -6.726 12.268 1.00 93.06 241 GLN A O 1
ATOM 1889 N N . ARG A 1 242 ? 3.413 -5.391 13.578 1.00 93.56 242 ARG A N 1
ATOM 1890 C CA . ARG A 1 242 ? 3.141 -6.367 14.637 1.00 93.56 242 ARG A CA 1
ATOM 1891 C C . ARG A 1 242 ? 1.833 -7.109 14.377 1.00 93.56 242 ARG A C 1
ATOM 1893 O O . ARG A 1 242 ? 0.885 -6.540 13.820 1.00 93.56 242 ARG A O 1
ATOM 1900 N N . THR A 1 243 ? 1.774 -8.369 14.789 1.00 95.00 243 THR A N 1
ATOM 1901 C CA . THR A 1 243 ? 0.532 -9.151 14.758 1.00 95.00 243 THR A CA 1
ATOM 1902 C C . THR A 1 243 ? -0.378 -8.766 15.921 1.00 95.00 243 THR A C 1
ATOM 1904 O O . THR A 1 243 ? 0.060 -8.214 16.930 1.00 95.00 243 THR A O 1
ATOM 1907 N N . HIS A 1 244 ? -1.673 -9.064 15.802 1.00 95.25 244 HIS A N 1
ATOM 1908 C CA . HIS A 1 244 ? -2.639 -8.812 16.880 1.00 95.25 244 HIS A CA 1
ATOM 1909 C C . HIS A 1 244 ? -2.289 -9.551 18.170 1.00 95.25 244 HIS A C 1
ATOM 1911 O O . HIS A 1 244 ? -2.454 -8.988 19.249 1.00 95.25 244 HIS A O 1
ATOM 1917 N N . GLN A 1 245 ? -1.749 -10.764 18.044 1.00 95.69 245 GLN A N 1
ATOM 1918 C CA . GLN A 1 245 ? -1.307 -11.563 19.180 1.00 95.69 245 GLN A CA 1
ATOM 1919 C C . GLN A 1 245 ? -0.111 -10.919 19.891 1.00 95.69 245 GLN A C 1
ATOM 1921 O O . GLN A 1 245 ? -0.153 -10.732 21.102 1.00 95.69 245 GLN A O 1
ATOM 1926 N N . GLN A 1 246 ? 0.899 -10.476 19.135 1.00 95.50 246 GLN A N 1
ATOM 1927 C CA . GLN A 1 246 ? 2.063 -9.778 19.694 1.00 95.50 246 GLN A CA 1
ATOM 1928 C C . GLN A 1 246 ? 1.660 -8.501 20.444 1.00 95.50 246 GLN A C 1
ATOM 1930 O O . GLN A 1 246 ? 2.177 -8.227 21.522 1.00 95.50 246 GLN A O 1
ATOM 1935 N N . LEU A 1 247 ? 0.711 -7.730 19.897 1.00 95.00 247 LEU A N 1
ATOM 1936 C CA . LEU A 1 247 ? 0.213 -6.509 20.540 1.00 95.00 247 LEU A CA 1
ATOM 1937 C C . LEU A 1 247 ? -0.547 -6.803 21.842 1.00 95.00 247 LEU A C 1
ATOM 1939 O O . LEU A 1 247 ? -0.386 -6.075 22.822 1.00 95.00 247 LEU A O 1
ATOM 1943 N N . ALA A 1 248 ? -1.363 -7.861 21.857 1.00 96.00 248 ALA A N 1
ATOM 1944 C CA . ALA A 1 248 ? -2.090 -8.286 23.049 1.00 96.00 248 ALA A CA 1
ATOM 1945 C C . ALA A 1 248 ? -1.126 -8.736 24.156 1.00 96.00 248 ALA A C 1
ATOM 1947 O O . ALA A 1 248 ? -1.286 -8.328 25.304 1.00 96.00 248 ALA A O 1
ATOM 1948 N N . GLU A 1 249 ? -0.098 -9.516 23.812 1.00 96.19 249 GLU A N 1
ATOM 1949 C CA . GLU A 1 249 ? 0.927 -10.000 24.746 1.00 96.19 249 GLU A CA 1
ATOM 1950 C C . GLU A 1 249 ? 1.798 -8.869 25.308 1.00 96.19 249 GLU A C 1
ATOM 1952 O O . GLU A 1 249 ? 2.041 -8.826 26.512 1.00 96.19 249 GLU A O 1
ATOM 1957 N N . GLU A 1 250 ? 2.210 -7.911 24.471 1.00 93.81 250 GLU A N 1
ATOM 1958 C CA . GLU A 1 250 ? 3.018 -6.756 24.889 1.00 93.81 250 GLU A CA 1
ATOM 1959 C C . GLU A 1 250 ? 2.294 -5.901 25.940 1.00 93.81 250 GLU A C 1
ATOM 1961 O O . GLU A 1 250 ? 2.895 -5.458 26.924 1.00 93.81 250 GLU A O 1
ATOM 1966 N N . LYS A 1 251 ? 0.986 -5.687 25.752 1.00 92.12 251 LYS A N 1
ATOM 1967 C CA . LYS A 1 251 ? 0.151 -4.906 26.675 1.00 92.12 251 LYS A CA 1
ATOM 1968 C C . LYS A 1 251 ? -0.490 -5.732 27.784 1.00 92.12 251 LYS A C 1
ATOM 1970 O O . LYS A 1 251 ? -0.948 -5.143 28.761 1.00 92.12 251 LYS A O 1
ATOM 1975 N N . LYS A 1 252 ? -0.510 -7.061 27.653 1.00 95.31 252 LYS A N 1
ATOM 1976 C CA . LYS A 1 252 ? -1.266 -7.985 28.510 1.00 95.31 252 LYS A CA 1
ATOM 1977 C C . LYS A 1 252 ? -2.751 -7.601 28.619 1.00 95.31 252 LYS A C 1
ATOM 1979 O O . LYS A 1 252 ? -3.342 -7.635 29.696 1.00 95.31 252 LYS A O 1
ATOM 1984 N N . LEU A 1 253 ? -3.352 -7.200 27.496 1.00 94.56 253 LEU A N 1
ATOM 1985 C CA . LEU A 1 253 ? -4.765 -6.815 27.389 1.00 94.56 253 LEU A CA 1
ATOM 1986 C C . LEU A 1 253 ? -5.421 -7.494 26.184 1.00 94.56 253 LEU A C 1
ATOM 1988 O O . LEU A 1 253 ? -4.766 -7.770 25.180 1.00 94.56 253 LEU A O 1
ATOM 1992 N N . HIS A 1 254 ? -6.731 -7.733 26.264 1.00 95.50 254 HIS A N 1
ATOM 1993 C CA . HIS A 1 254 ? -7.499 -8.255 25.135 1.00 95.50 254 HIS A CA 1
ATOM 1994 C C . HIS A 1 254 ? -7.613 -7.219 24.017 1.00 95.50 254 HIS A C 1
ATOM 1996 O O . HIS A 1 254 ? -7.987 -6.068 24.255 1.00 95.50 254 HIS A O 1
ATOM 2002 N N . LEU A 1 255 ? -7.353 -7.644 22.780 1.00 95.31 255 LEU A N 1
ATOM 2003 C CA . LEU A 1 255 ? -7.577 -6.811 21.608 1.00 95.31 255 LEU A CA 1
ATOM 2004 C C . LEU A 1 255 ? -8.996 -7.033 21.084 1.00 95.31 255 LEU A C 1
ATOM 2006 O O . LEU A 1 255 ? -9.352 -8.144 20.686 1.00 95.31 255 LEU A O 1
ATOM 2010 N N . VAL A 1 256 ? -9.788 -5.964 21.047 1.00 93.94 256 VAL A N 1
ATOM 2011 C CA . VAL A 1 256 ? -11.197 -5.993 20.637 1.00 93.94 256 VAL A CA 1
ATOM 2012 C C . VAL A 1 256 ? -11.384 -5.193 19.348 1.00 93.94 256 VAL A C 1
ATOM 2014 O O . VAL A 1 256 ? -10.966 -4.041 19.251 1.00 93.94 256 VAL A O 1
ATOM 2017 N N . GLU A 1 257 ? -12.021 -5.799 18.348 1.00 91.69 257 GLU A N 1
ATOM 2018 C CA . GLU A 1 257 ? -12.418 -5.158 17.094 1.00 91.69 257 GLU A CA 1
ATOM 2019 C C . GLU A 1 257 ? -13.904 -4.786 17.144 1.00 91.69 257 GLU A C 1
ATOM 2021 O O . GLU A 1 257 ? -14.766 -5.618 17.428 1.00 91.69 257 GLU A O 1
ATOM 2026 N N . TYR A 1 258 ? -14.196 -3.527 16.819 1.00 90.19 258 TYR A N 1
ATOM 2027 C CA . TYR A 1 258 ? -15.549 -3.002 16.668 1.00 90.19 258 TYR A CA 1
ATOM 2028 C C . TYR A 1 258 ? -15.850 -2.838 15.177 1.00 90.19 258 TYR A C 1
ATOM 2030 O O . TYR A 1 258 ? -15.179 -2.067 14.485 1.00 90.19 258 TYR A O 1
ATOM 2038 N N . ARG A 1 259 ? -16.857 -3.554 14.665 1.00 89.00 259 ARG A N 1
ATOM 2039 C CA . ARG A 1 259 ? -17.296 -3.448 13.262 1.00 89.00 259 ARG A CA 1
ATOM 2040 C C . ARG A 1 259 ? -18.694 -2.866 13.167 1.00 89.00 259 ARG A C 1
ATOM 2042 O O . ARG A 1 259 ? -19.581 -3.283 13.901 1.00 89.00 259 ARG A O 1
ATOM 2049 N N . ALA A 1 260 ? -18.901 -1.976 12.199 1.00 87.62 260 ALA A N 1
ATOM 2050 C CA . ALA A 1 260 ? -20.227 -1.433 11.897 1.00 87.62 260 ALA A CA 1
ATOM 2051 C C . ALA A 1 260 ? -21.210 -2.521 11.423 1.00 87.62 260 ALA A C 1
ATOM 2053 O O . ALA A 1 260 ? -22.384 -2.460 11.763 1.00 87.62 260 ALA A O 1
ATOM 2054 N N . GLU A 1 261 ? -20.716 -3.541 10.709 1.00 87.50 261 GLU A N 1
ATOM 2055 C CA . GLU A 1 261 ? -21.492 -4.716 10.269 1.00 87.50 261 GLU A CA 1
ATOM 2056 C C . GLU A 1 261 ? -22.102 -5.487 11.446 1.00 87.50 261 GLU A C 1
ATOM 2058 O O . GLU A 1 261 ? -23.221 -5.974 11.356 1.00 87.50 261 GLU A O 1
ATOM 2063 N N . ASN A 1 262 ? -21.395 -5.525 12.577 1.00 85.38 262 ASN A N 1
ATOM 2064 C CA . ASN A 1 262 ? -21.845 -6.193 13.796 1.00 85.38 262 ASN A CA 1
ATOM 2065 C C . ASN A 1 262 ? -22.518 -5.210 14.766 1.00 85.38 262 ASN A C 1
ATOM 2067 O O . ASN A 1 262 ? -22.510 -5.439 15.971 1.00 85.38 262 ASN A O 1
ATOM 2071 N N . GLU A 1 263 ? -23.026 -4.076 14.270 1.00 83.62 263 GLU A N 1
ATOM 2072 C CA . GLU A 1 263 ? -23.631 -3.005 15.078 1.00 83.62 263 GLU A CA 1
ATOM 2073 C C . GLU A 1 263 ? -22.710 -2.470 16.194 1.00 83.62 263 GLU A C 1
ATOM 2075 O O . GLU A 1 263 ? -23.159 -2.014 17.246 1.00 83.62 263 GLU A O 1
ATOM 2080 N N . GLY A 1 264 ? -21.393 -2.542 15.989 1.00 84.38 264 GLY A N 1
ATOM 2081 C CA . GLY A 1 264 ? -20.407 -2.154 16.994 1.00 84.38 264 GLY A CA 1
ATOM 2082 C C . GLY A 1 264 ? -20.324 -3.107 18.188 1.00 84.38 264 GLY A C 1
ATOM 2083 O O . GLY A 1 264 ? -19.780 -2.723 19.216 1.00 84.38 264 GLY A O 1
ATOM 2084 N N . PHE A 1 265 ? -20.823 -4.338 18.073 1.00 86.75 265 PHE A N 1
ATOM 2085 C CA . PHE A 1 265 ? -20.633 -5.355 19.103 1.00 86.75 265 PHE A CA 1
ATOM 2086 C C . PHE A 1 265 ? -19.139 -5.727 19.235 1.00 86.75 265 PHE A C 1
ATOM 2088 O O . PHE A 1 265 ? -18.474 -5.930 18.208 1.00 86.75 265 PHE A O 1
ATOM 2095 N N . PRO A 1 266 ? -18.587 -5.807 20.463 1.00 91.12 266 PRO A N 1
ATOM 2096 C CA . PRO A 1 266 ? -17.171 -6.080 20.681 1.00 91.12 266 PRO A CA 1
ATOM 2097 C C . PRO A 1 266 ? -16.814 -7.514 20.275 1.00 91.12 266 PRO A C 1
ATOM 2099 O O . PRO A 1 266 ? -17.300 -8.479 20.860 1.00 91.12 266 PRO A O 1
ATOM 2102 N N . LYS A 1 267 ? -15.916 -7.671 19.297 1.00 91.31 267 LYS A N 1
ATOM 2103 C CA . LYS A 1 267 ? -15.347 -8.974 18.931 1.00 91.31 267 LYS A CA 1
ATOM 2104 C C . LYS A 1 267 ? -13.908 -9.066 19.418 1.00 91.31 267 LYS A C 1
ATOM 2106 O O . LYS A 1 267 ? -13.057 -8.309 18.960 1.00 91.31 267 LYS A O 1
ATOM 2111 N N . VAL A 1 268 ? -13.611 -10.013 20.304 1.00 94.25 268 VAL A N 1
ATOM 2112 C CA . VAL A 1 268 ? -12.226 -10.282 20.717 1.00 94.25 268 VAL A CA 1
ATOM 2113 C C . VAL A 1 268 ? -11.470 -10.900 19.538 1.00 94.25 268 VAL A C 1
ATOM 2115 O O . VAL A 1 268 ? -11.894 -11.912 18.983 1.00 94.25 268 VAL A O 1
ATOM 2118 N N . VAL A 1 269 ? -10.377 -10.260 19.124 1.00 94.06 269 VAL A N 1
ATOM 2119 C CA . VAL A 1 269 ? -9.515 -10.715 18.019 1.00 94.06 269 VAL A CA 1
ATOM 2120 C C . VAL A 1 269 ? -8.318 -11.497 18.539 1.00 94.06 269 VAL A C 1
ATOM 2122 O O . VAL A 1 269 ? -7.933 -12.491 17.932 1.00 94.06 269 VAL A O 1
ATOM 2125 N N . ALA A 1 270 ? -7.734 -11.050 19.650 1.00 95.88 270 ALA A N 1
ATOM 2126 C CA . ALA A 1 270 ? -6.592 -11.697 20.280 1.00 95.88 270 ALA A CA 1
ATOM 2127 C C . ALA A 1 270 ? -6.686 -11.584 21.805 1.00 95.88 270 ALA A C 1
ATOM 2129 O O . ALA A 1 270 ? -7.125 -10.561 22.343 1.00 95.88 270 ALA A O 1
ATOM 2130 N N . SER A 1 271 ? -6.256 -12.638 22.492 1.00 95.88 271 SER A N 1
ATOM 2131 C CA . SER A 1 271 ? -6.172 -12.712 23.948 1.00 95.88 271 SER A CA 1
ATOM 2132 C C . SER A 1 271 ? -4.735 -13.028 24.365 1.00 95.88 271 SER A C 1
ATOM 2134 O O . SER A 1 271 ? -4.139 -13.947 23.798 1.00 95.88 271 SER A O 1
ATOM 2136 N N . PRO A 1 272 ? -4.171 -12.297 25.339 1.00 97.12 272 PRO A N 1
ATOM 2137 C CA . PRO A 1 272 ? -2.857 -12.617 25.880 1.00 97.12 272 PRO A CA 1
ATOM 2138 C C . PRO A 1 272 ? -2.934 -13.843 26.797 1.00 97.12 272 PRO A C 1
ATOM 2140 O O . PRO A 1 272 ? -4.012 -14.202 27.271 1.00 97.12 272 PRO A O 1
ATOM 2143 N N . SER A 1 273 ? -1.783 -14.448 27.091 1.00 95.88 273 SER A N 1
ATOM 2144 C CA . SER A 1 273 ? -1.683 -15.556 28.053 1.00 95.88 273 SER A CA 1
ATOM 2145 C C . SER A 1 273 ? -2.000 -15.121 29.488 1.00 95.88 273 SER A C 1
ATOM 2147 O O . SER A 1 273 ? -2.632 -15.858 30.234 1.00 95.88 273 SER A O 1
ATOM 2149 N N . GLU A 1 274 ? -1.583 -13.909 29.863 1.00 94.56 274 GLU A N 1
ATOM 2150 C CA . GLU A 1 274 ? -1.871 -13.283 31.155 1.00 94.56 274 GLU A CA 1
ATOM 2151 C C . GLU A 1 274 ? -2.525 -11.922 30.917 1.00 94.56 274 GLU A C 1
ATOM 2153 O O . GLU A 1 274 ? -2.033 -11.130 30.108 1.00 94.56 274 GLU A O 1
ATOM 2158 N N . VAL A 1 275 ? -3.616 -11.644 31.630 1.00 95.69 275 VAL A N 1
ATOM 2159 C CA . VAL A 1 275 ? -4.400 -10.412 31.485 1.00 95.69 275 VAL A CA 1
ATOM 2160 C C . VAL A 1 275 ? -4.193 -9.540 32.717 1.00 95.69 275 VAL A C 1
ATOM 2162 O O . VAL A 1 275 ? -4.387 -10.003 33.839 1.00 95.69 275 VAL A O 1
ATOM 2165 N N . ARG A 1 276 ? -3.818 -8.275 32.511 1.00 93.31 276 ARG A N 1
ATOM 2166 C CA . ARG A 1 276 ? -3.707 -7.289 33.596 1.00 93.31 276 ARG A CA 1
ATOM 2167 C C . ARG A 1 276 ? -5.078 -6.911 34.139 1.00 93.31 276 ARG A C 1
ATOM 2169 O O . ARG A 1 276 ? -6.033 -6.738 33.377 1.00 93.31 276 ARG A O 1
ATOM 2176 N N . SER A 1 277 ? -5.153 -6.705 35.450 1.00 91.75 277 SER A N 1
ATOM 2177 C CA . SER A 1 277 ? -6.333 -6.122 36.085 1.00 91.75 277 SER A CA 1
ATOM 2178 C C . SER A 1 277 ? -6.443 -4.617 35.787 1.00 91.75 277 SER A C 1
ATOM 2180 O O . SER A 1 277 ? -5.482 -3.958 35.390 1.00 91.75 277 SER A O 1
ATOM 2182 N N . LYS A 1 278 ? -7.633 -4.037 35.986 1.00 89.75 278 LYS A N 1
ATOM 2183 C CA . LYS A 1 278 ? -7.882 -2.599 35.758 1.00 89.75 278 LYS A CA 1
ATOM 2184 C C . LYS A 1 278 ? -7.043 -1.696 36.673 1.00 89.75 278 LYS A C 1
ATOM 2186 O O . LYS A 1 278 ? -6.779 -0.551 36.316 1.00 89.75 278 LYS A O 1
ATOM 2191 N N . GLU A 1 279 ? -6.655 -2.200 37.839 1.00 91.38 279 GLU A N 1
ATOM 2192 C CA . GLU A 1 279 ? -5.892 -1.468 38.854 1.00 91.38 279 GLU A CA 1
ATOM 2193 C C . GLU A 1 279 ? -4.411 -1.339 38.481 1.00 91.38 279 GLU A C 1
ATOM 2195 O O . GLU A 1 279 ? -3.784 -0.325 38.777 1.00 91.38 279 GLU A O 1
ATOM 2200 N N . GLU A 1 280 ? -3.871 -2.326 37.763 1.00 91.44 280 GLU A N 1
ATOM 2201 C CA . GLU A 1 280 ? -2.481 -2.340 37.295 1.00 91.44 280 GLU A CA 1
ATOM 2202 C C . GLU A 1 280 ? -2.217 -1.367 36.137 1.00 91.44 280 GLU A C 1
ATOM 2204 O O . GLU A 1 280 ? -1.060 -1.072 35.835 1.00 91.44 280 GLU A O 1
ATOM 2209 N N . ILE A 1 281 ? -3.263 -0.874 35.465 1.00 91.50 281 ILE A N 1
ATOM 2210 C CA . ILE A 1 281 ? -3.126 0.005 34.301 1.00 91.50 281 ILE A CA 1
ATOM 2211 C C . ILE A 1 281 ? -2.831 1.440 34.771 1.00 91.50 281 ILE A C 1
ATOM 2213 O O . ILE A 1 281 ? -3.693 2.082 35.386 1.00 91.50 281 ILE A O 1
ATOM 2217 N N . PRO A 1 282 ? -1.654 2.011 34.452 1.00 90.75 282 PRO A N 1
ATOM 2218 C CA . PRO A 1 282 ? -1.359 3.391 34.795 1.00 90.75 282 PRO A CA 1
ATOM 2219 C C . PRO A 1 282 ? -2.273 4.353 34.026 1.00 90.75 282 PRO A C 1
ATOM 2221 O O . PRO A 1 282 ? -2.457 4.253 32.816 1.00 90.75 282 PRO A O 1
ATOM 2224 N N . LYS A 1 283 ? -2.802 5.367 34.723 1.00 89.25 283 LYS A N 1
ATOM 2225 C CA . LYS A 1 283 ? -3.755 6.345 34.153 1.00 89.25 283 LYS A CA 1
ATOM 2226 C C . LYS A 1 283 ? -3.204 7.149 32.964 1.00 89.25 283 LYS A C 1
ATOM 2228 O O . LYS A 1 283 ? -3.987 7.700 32.199 1.00 89.25 283 LYS A O 1
ATOM 2233 N N . GLY A 1 284 ? -1.880 7.257 32.837 1.00 88.69 284 GLY A N 1
ATOM 2234 C CA . GLY A 1 284 ? -1.208 7.978 31.749 1.00 88.69 284 GLY A CA 1
ATOM 2235 C C . GLY A 1 284 ? -0.937 7.141 30.494 1.00 88.69 284 GLY A C 1
ATOM 2236 O O . GLY A 1 284 ? -0.359 7.662 29.545 1.00 88.69 284 GLY A O 1
ATOM 2237 N N . GLU A 1 285 ? -1.301 5.857 30.480 1.00 89.56 285 GLU A N 1
ATOM 2238 C CA . GLU A 1 285 ? -1.046 4.971 29.344 1.00 89.56 285 GLU A CA 1
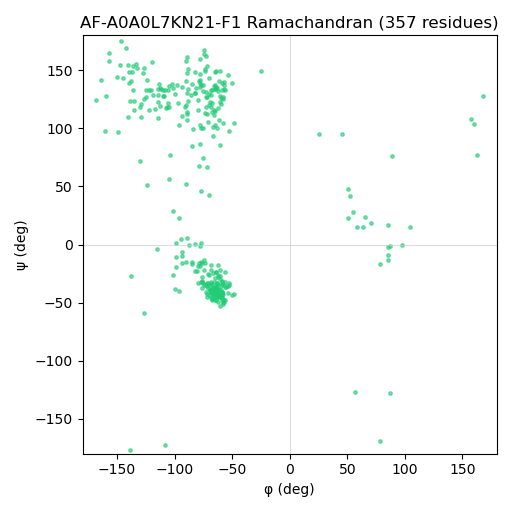ATOM 2239 C C . GLU A 1 285 ? -2.019 5.208 28.182 1.00 89.56 285 GLU A C 1
ATOM 2241 O O . GLU A 1 285 ? -3.230 5.349 28.359 1.00 89.56 285 GLU A O 1
ATOM 2246 N N . THR A 1 286 ? -1.491 5.213 26.956 1.00 88.75 286 THR A N 1
ATOM 2247 C CA . THR A 1 286 ? -2.297 5.298 25.738 1.00 88.75 286 THR A CA 1
ATOM 2248 C C . THR A 1 286 ? -2.981 3.961 25.450 1.00 88.75 286 THR A C 1
ATOM 2250 O O . THR A 1 286 ? -2.385 3.035 24.906 1.00 88.75 286 THR A O 1
ATOM 2253 N N . LEU A 1 287 ? -4.264 3.871 25.812 1.00 88.12 287 LEU A N 1
ATOM 2254 C CA . LEU A 1 287 ? -5.105 2.692 25.552 1.00 88.12 287 LEU A CA 1
ATOM 2255 C C . LEU A 1 287 ? -5.753 2.696 24.159 1.00 88.12 287 LEU A C 1
ATOM 2257 O O . LEU A 1 287 ? -6.226 1.661 23.693 1.00 88.12 287 LEU A O 1
ATOM 2261 N N . ASP A 1 288 ? -5.791 3.848 23.483 1.00 89.94 288 ASP A N 1
ATOM 2262 C CA . ASP A 1 288 ? -6.280 3.920 22.107 1.00 89.94 288 ASP A CA 1
ATOM 2263 C C . ASP A 1 288 ? -5.308 3.187 21.178 1.00 89.94 288 ASP A C 1
ATOM 2265 O O . ASP A 1 288 ? -4.174 3.624 20.955 1.00 89.94 288 ASP A O 1
ATOM 2269 N N . PHE A 1 289 ? -5.796 2.086 20.606 1.00 90.69 289 PHE A N 1
ATOM 2270 C CA . PHE A 1 289 ? -5.064 1.238 19.676 1.00 90.69 289 PHE A CA 1
ATOM 2271 C C . PHE A 1 289 ? -4.414 2.039 18.547 1.00 90.69 289 PHE A C 1
ATOM 2273 O O . PHE A 1 289 ? -3.257 1.811 18.201 1.00 90.69 289 PHE A O 1
ATOM 2280 N N . THR A 1 290 ? -5.143 3.002 17.977 1.00 89.69 290 THR A N 1
ATOM 2281 C CA . THR A 1 290 ? -4.643 3.749 16.820 1.00 89.69 290 THR A CA 1
ATOM 2282 C C . THR A 1 290 ? -3.480 4.665 17.186 1.00 89.69 290 THR A C 1
ATOM 2284 O O . THR A 1 290 ? -2.509 4.736 16.436 1.00 89.69 290 THR A O 1
ATOM 2287 N N . ASN A 1 291 ? -3.524 5.315 18.350 1.00 90.50 291 ASN A N 1
ATOM 2288 C CA . ASN A 1 291 ? -2.445 6.199 18.796 1.00 90.50 291 ASN A CA 1
ATOM 2289 C C . ASN A 1 291 ? -1.212 5.405 19.222 1.00 90.50 291 ASN A C 1
ATOM 2291 O O . ASN A 1 291 ? -0.098 5.768 18.840 1.00 90.50 291 ASN A O 1
ATOM 2295 N N . TYR A 1 292 ? -1.420 4.292 19.931 1.00 90.94 292 TYR A N 1
ATOM 2296 C CA . TYR A 1 292 ? -0.338 3.420 20.376 1.00 90.94 292 TYR A CA 1
ATOM 2297 C C . TYR A 1 292 ? 0.490 2.904 19.194 1.00 90.94 292 TYR A C 1
ATOM 2299 O O . TYR A 1 292 ? 1.704 3.083 19.144 1.00 90.94 292 TYR A O 1
ATOM 2307 N N . VAL A 1 293 ? -0.179 2.351 18.185 1.00 91.50 293 VAL A N 1
ATOM 2308 C CA . VAL A 1 293 ? 0.488 1.798 17.003 1.00 91.50 293 VAL A CA 1
ATOM 2309 C C . VAL A 1 293 ? 1.177 2.877 16.168 1.00 91.50 293 VAL A C 1
ATOM 2311 O O . VAL A 1 293 ? 2.271 2.680 15.633 1.00 91.50 293 VAL A O 1
ATOM 2314 N N . MET A 1 294 ? 0.540 4.039 16.035 1.00 90.19 294 MET A N 1
ATOM 2315 C CA . MET A 1 294 ? 1.079 5.140 15.244 1.00 90.19 294 MET A CA 1
ATOM 2316 C C . MET A 1 294 ? 2.200 5.894 15.971 1.00 90.19 294 MET A C 1
ATOM 2318 O O . MET A 1 294 ? 2.730 6.851 15.404 1.00 90.19 294 MET A O 1
ATOM 2322 N N . ASN A 1 295 ? 2.583 5.489 17.190 1.00 87.75 295 ASN A N 1
ATOM 2323 C CA . ASN A 1 295 ? 3.533 6.201 18.051 1.00 87.75 295 ASN A CA 1
ATOM 2324 C C . ASN A 1 295 ? 3.157 7.689 18.188 1.00 87.75 295 ASN A C 1
ATOM 2326 O O . ASN A 1 295 ? 3.969 8.581 17.913 1.00 87.75 295 ASN A O 1
ATOM 2330 N N . ASP A 1 296 ? 1.877 7.945 18.474 1.00 85.94 296 ASP A N 1
ATOM 2331 C CA . ASP A 1 296 ? 1.259 9.274 18.581 1.00 85.94 296 ASP A CA 1
ATOM 2332 C C . ASP A 1 296 ? 1.368 10.147 17.311 1.00 85.94 296 ASP A C 1
ATOM 2334 O O . ASP A 1 296 ? 1.128 11.359 17.323 1.00 85.94 296 ASP A O 1
ATOM 2338 N N . LYS A 1 297 ? 1.707 9.553 16.156 1.00 88.25 297 LYS A N 1
ATOM 2339 C CA . LYS A 1 297 ? 1.708 10.243 14.860 1.00 88.25 297 LYS A CA 1
ATOM 2340 C C . LYS A 1 297 ? 0.314 10.236 14.252 1.00 88.25 297 LYS A C 1
ATOM 2342 O O . LYS A 1 297 ? -0.100 9.297 13.580 1.00 88.25 297 LYS A O 1
ATOM 2347 N N . VAL A 1 298 ? -0.390 11.348 14.404 1.00 84.00 298 VAL A N 1
ATOM 2348 C CA . VAL A 1 298 ? -1.728 11.512 13.832 1.00 84.00 298 VAL A CA 1
ATOM 2349 C C . VAL A 1 298 ? -1.656 12.107 12.422 1.00 84.00 298 VAL A C 1
ATOM 2351 O O . VAL A 1 298 ? -0.876 13.017 12.140 1.00 84.00 298 VAL A O 1
ATOM 2354 N N . ILE A 1 299 ? -2.506 11.610 11.519 1.00 84.94 299 ILE A N 1
ATOM 2355 C CA . ILE A 1 299 ? -2.701 12.201 10.188 1.00 84.94 299 ILE A CA 1
ATOM 2356 C C . ILE A 1 299 ? -3.391 13.556 10.350 1.00 84.94 299 ILE A C 1
ATOM 2358 O O . ILE A 1 299 ? -4.470 13.631 10.945 1.00 84.94 299 ILE A O 1
ATOM 2362 N N . LEU A 1 300 ? -2.842 14.612 9.745 1.00 83.25 300 LEU A N 1
ATOM 2363 C CA . LEU A 1 300 ? -3.479 15.927 9.755 1.00 83.25 300 LEU A CA 1
ATOM 2364 C C . LEU A 1 300 ? -4.850 15.865 9.060 1.00 83.25 300 LEU A C 1
ATOM 2366 O O . LEU A 1 300 ? -4.961 15.790 7.833 1.00 83.25 300 LEU A O 1
ATOM 2370 N N . ARG A 1 301 ? -5.926 15.930 9.848 1.00 85.81 301 ARG A N 1
ATOM 2371 C CA . ARG A 1 301 ? -7.294 16.034 9.332 1.00 85.81 301 ARG A CA 1
ATOM 2372 C C . ARG A 1 301 ? -7.655 17.504 9.168 1.00 85.81 301 ARG A C 1
ATOM 2374 O O . ARG A 1 301 ? -7.786 18.232 10.146 1.00 85.81 301 ARG A O 1
ATOM 2381 N N . LYS A 1 302 ? -7.860 17.944 7.923 1.00 86.50 302 LYS A N 1
ATOM 2382 C CA . LYS A 1 302 ? -8.409 19.281 7.659 1.00 86.50 302 LYS A CA 1
ATOM 2383 C C . LYS A 1 302 ? -9.803 19.382 8.287 1.00 86.50 302 LYS A C 1
ATOM 2385 O O . LYS A 1 302 ? -10.655 18.529 8.020 1.00 86.50 302 LYS A O 1
ATOM 2390 N N . LYS A 1 303 ? -10.040 20.422 9.093 1.00 89.31 303 LYS A N 1
ATOM 2391 C CA . LYS A 1 303 ? -11.375 20.735 9.618 1.00 89.31 303 LYS A CA 1
ATOM 2392 C C . LYS A 1 303 ? -12.317 20.936 8.429 1.00 89.31 303 LYS A C 1
ATOM 2394 O O . LYS A 1 303 ? -12.015 21.715 7.527 1.00 89.31 303 LYS A O 1
ATOM 2399 N N . LYS A 1 304 ? -13.431 20.202 8.397 1.00 90.75 304 LYS A N 1
ATOM 2400 C CA . LYS A 1 304 ? -14.465 20.421 7.380 1.00 90.75 304 LYS A CA 1
ATOM 2401 C C . LYS A 1 304 ? -15.099 21.782 7.650 1.00 90.75 304 LYS A C 1
ATOM 2403 O O . LYS A 1 304 ? -15.437 22.070 8.799 1.00 90.75 304 LYS A O 1
ATOM 2408 N N . PHE A 1 305 ? -15.252 22.600 6.612 1.00 91.38 305 PHE A N 1
ATOM 2409 C CA . PHE A 1 305 ? -16.066 23.805 6.725 1.00 91.38 305 PHE A CA 1
ATOM 2410 C C . PHE A 1 305 ? -17.479 23.400 7.163 1.00 91.38 305 PHE A C 1
ATOM 2412 O O . PHE A 1 305 ? -17.980 22.374 6.677 1.00 91.38 305 PHE A O 1
ATOM 2419 N N . PRO A 1 306 ? -18.096 24.137 8.106 1.00 90.25 306 PRO A N 1
ATOM 2420 C CA . PRO A 1 306 ? -19.464 23.849 8.494 1.00 90.25 306 PRO A CA 1
ATOM 2421 C C . PRO A 1 306 ? -20.347 23.911 7.249 1.00 90.25 306 PRO A C 1
ATOM 2423 O O . PRO A 1 306 ? -20.153 24.753 6.369 1.00 90.25 306 PRO A O 1
ATOM 2426 N N . ARG A 1 307 ? -21.300 22.984 7.144 1.00 92.38 307 ARG A N 1
ATOM 2427 C CA . ARG A 1 307 ? -22.292 23.045 6.063 1.00 92.38 307 ARG A CA 1
ATOM 2428 C C . ARG A 1 307 ? -23.124 24.313 6.253 1.00 92.38 307 ARG A C 1
ATOM 2430 O O . ARG A 1 307 ? -23.358 24.702 7.394 1.00 92.38 307 ARG A O 1
ATOM 2437 N N . PHE A 1 308 ? -23.610 24.914 5.167 1.00 93.81 308 PHE A N 1
ATOM 2438 C CA . PHE A 1 308 ? -24.317 26.203 5.226 1.00 93.81 308 PHE A CA 1
ATOM 2439 C C . PHE A 1 308 ? -25.475 26.218 6.243 1.00 93.81 308 PHE A C 1
ATOM 2441 O O . PHE A 1 308 ? -25.700 27.216 6.910 1.00 93.81 308 PHE A O 1
ATOM 2448 N N . PHE A 1 309 ? -26.184 25.097 6.406 1.00 91.62 309 PHE A N 1
ATOM 2449 C CA . PHE A 1 309 ? -27.321 24.996 7.319 1.00 91.62 309 PHE A CA 1
ATOM 2450 C C . PHE A 1 309 ? -26.926 24.880 8.795 1.00 91.62 309 PHE A C 1
ATOM 2452 O O . PHE A 1 309 ? -27.767 25.092 9.658 1.00 91.62 309 PHE A O 1
ATOM 2459 N N . GLN A 1 310 ? -25.671 24.555 9.125 1.00 93.00 310 GLN A N 1
ATOM 2460 C CA . GLN A 1 310 ? -25.249 24.372 10.521 1.00 93.00 310 GLN A CA 1
ATOM 2461 C C . GLN A 1 310 ? -25.258 25.676 11.325 1.00 93.00 310 GLN A C 1
ATOM 2463 O O . GLN A 1 310 ? -25.347 25.636 12.550 1.00 93.00 310 GLN A O 1
ATOM 2468 N N . THR A 1 311 ? -25.186 26.824 10.651 1.00 90.94 311 THR A N 1
ATOM 2469 C CA . THR A 1 311 ? -25.305 28.152 11.266 1.00 90.94 311 THR A CA 1
ATOM 2470 C C . THR A 1 311 ? -26.759 28.604 11.422 1.00 90.94 311 THR A C 1
ATOM 2472 O O . THR A 1 311 ? -27.025 29.536 12.177 1.00 90.94 311 THR A O 1
ATOM 2475 N N . MET A 1 312 ? -27.711 27.947 10.750 1.00 95.25 312 MET A N 1
ATOM 2476 C CA . MET A 1 312 ? -29.121 28.336 10.769 1.00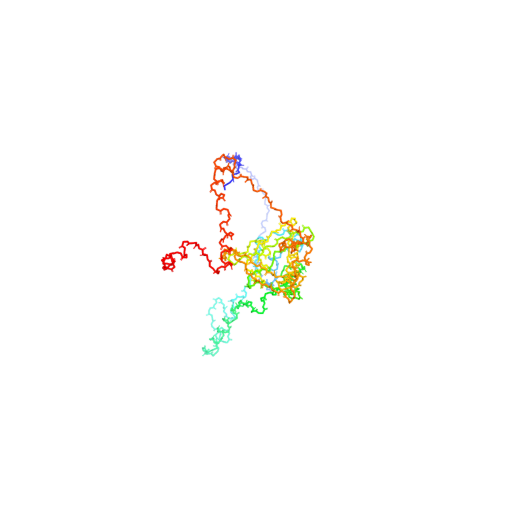 95.25 312 MET A CA 1
ATOM 2477 C C . MET A 1 312 ? -29.821 27.894 12.070 1.00 95.25 312 MET A C 1
ATOM 2479 O O . MET A 1 312 ? -29.546 26.803 12.582 1.00 95.25 312 MET A O 1
ATOM 2483 N N . PRO A 1 313 ? -30.802 28.665 12.582 1.00 95.25 313 PRO A N 1
ATOM 2484 C CA . PRO A 1 313 ? -31.579 28.292 13.770 1.00 95.25 313 PRO A CA 1
ATOM 2485 C C . PRO A 1 313 ? -32.275 26.927 13.657 1.00 95.25 313 PRO A C 1
ATOM 2487 O O . PRO A 1 313 ? -32.311 26.166 14.625 1.00 95.25 313 PRO A O 1
ATOM 2490 N N . HIS A 1 314 ? -32.761 26.567 12.464 1.00 95.81 314 HIS A N 1
ATOM 2491 C CA . HIS A 1 314 ? -33.427 25.283 12.212 1.00 95.81 314 HIS A CA 1
ATOM 2492 C C . HIS A 1 314 ? -32.539 24.071 12.514 1.00 95.81 314 HIS A C 1
ATOM 2494 O O . HIS A 1 314 ? -33.040 23.050 12.982 1.00 95.81 314 HIS A O 1
ATOM 2500 N N . TYR A 1 315 ? -31.221 24.177 12.321 1.00 95.38 315 TYR A N 1
ATOM 2501 C CA . TYR A 1 315 ? -30.306 23.085 12.647 1.00 95.38 315 TYR A CA 1
ATOM 2502 C C . TYR A 1 315 ? -30.215 22.843 14.158 1.00 95.38 315 TYR A C 1
ATOM 2504 O O . TYR A 1 315 ? -30.147 21.695 14.588 1.00 95.38 315 TYR A O 1
ATOM 2512 N N . LYS A 1 316 ? -30.318 23.891 14.987 1.00 93.25 316 LYS A N 1
ATOM 2513 C CA . LYS A 1 316 ? -30.415 23.730 16.448 1.00 93.25 316 LYS A CA 1
ATOM 2514 C C . LYS A 1 316 ? -31.707 23.013 16.849 1.00 93.25 316 LYS A C 1
ATOM 2516 O O . LYS A 1 316 ? -31.678 22.172 17.741 1.00 93.25 316 LYS A O 1
ATOM 2521 N N . ILE A 1 317 ? -32.823 23.308 16.177 1.00 94.44 317 ILE A N 1
ATOM 2522 C CA . ILE A 1 317 ? -34.102 22.608 16.395 1.00 94.44 317 ILE A CA 1
ATOM 2523 C C . ILE A 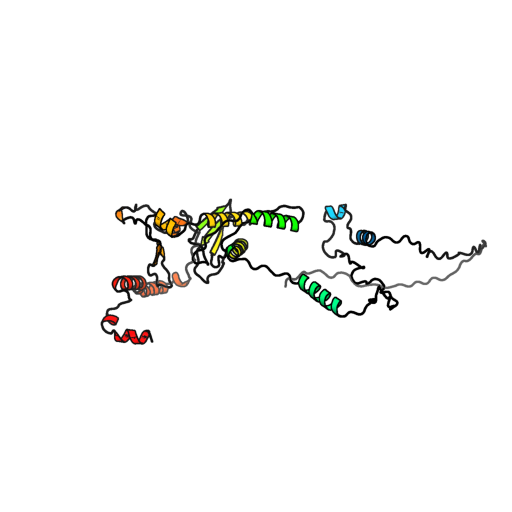1 317 ? -33.975 21.134 15.997 1.00 94.44 317 ILE A C 1
ATOM 2525 O O . ILE A 1 317 ? -34.405 20.261 16.747 1.00 94.44 317 ILE A O 1
ATOM 2529 N N . TYR A 1 318 ? -33.352 20.850 14.849 1.00 94.38 318 TYR A N 1
ATOM 2530 C CA . TYR A 1 318 ? -33.045 19.485 14.421 1.00 94.38 318 TYR A CA 1
ATOM 2531 C C . TYR A 1 318 ? -32.202 18.743 15.466 1.00 94.38 318 TYR A C 1
ATOM 2533 O O . TYR A 1 318 ? -32.571 17.642 15.859 1.00 94.38 318 TYR A O 1
ATOM 2541 N N . LEU A 1 319 ? -31.126 19.359 15.971 1.00 93.62 319 LEU A N 1
ATOM 2542 C CA . LEU A 1 319 ? -30.274 18.753 16.996 1.00 93.62 319 LEU A CA 1
ATOM 2543 C C . LEU A 1 319 ? -31.054 18.436 18.276 1.00 93.62 319 LEU A C 1
ATOM 2545 O O . LEU A 1 319 ? -30.950 17.314 18.758 1.00 93.62 319 LEU A O 1
ATOM 2549 N N . LYS A 1 320 ? -31.893 19.360 18.768 1.00 94.25 320 LYS A N 1
ATOM 2550 C CA . LYS A 1 320 ? -32.773 19.108 19.925 1.00 94.25 320 LYS A CA 1
ATOM 2551 C C . LYS A 1 320 ? -33.732 17.938 19.679 1.00 94.25 320 LYS A C 1
ATOM 2553 O O . LYS A 1 320 ? -33.935 17.106 20.553 1.00 94.25 320 LYS A O 1
ATOM 2558 N N . LYS A 1 321 ? -34.310 17.840 18.476 1.00 95.00 321 LYS A N 1
ATOM 2559 C CA . LYS A 1 321 ? -35.182 16.712 18.099 1.00 95.00 321 LYS A CA 1
ATOM 2560 C C . LYS A 1 321 ? -34.419 15.391 17.976 1.00 95.00 321 LYS A C 1
ATOM 2562 O O . LYS A 1 321 ? -35.006 14.346 18.236 1.00 95.00 321 LYS A O 1
ATOM 2567 N N . TYR A 1 322 ? -33.154 15.436 17.560 1.00 92.88 322 TYR A N 1
ATOM 2568 C CA . TYR A 1 322 ? -32.291 14.265 17.405 1.00 92.88 322 TYR A CA 1
ATOM 2569 C C . TYR A 1 322 ? -31.683 13.798 18.736 1.00 92.88 322 TYR A C 1
ATOM 2571 O O . TYR A 1 322 ? -31.334 12.631 18.876 1.00 92.88 322 TYR A O 1
ATOM 2579 N N . GLU A 1 323 ? -31.589 14.682 19.731 1.00 91.38 323 GLU A N 1
ATOM 2580 C CA . GLU A 1 323 ? -30.960 14.421 21.030 1.00 91.38 323 GLU A CA 1
ATOM 2581 C C . GLU A 1 323 ? -31.548 13.197 21.748 1.00 91.38 323 GLU A C 1
ATOM 2583 O O . GLU A 1 323 ? -30.792 12.399 22.299 1.00 91.38 323 GLU A O 1
ATOM 2588 N N . LYS A 1 324 ? -32.863 12.966 21.623 1.00 88.12 324 LYS A N 1
ATOM 2589 C CA . LYS A 1 324 ? -33.537 11.770 22.162 1.00 88.12 324 LYS A CA 1
ATOM 2590 C C . LYS A 1 324 ? -33.021 10.444 21.586 1.00 88.12 324 LYS A C 1
ATOM 2592 O O . LYS A 1 324 ? -33.071 9.432 22.268 1.00 88.12 324 LYS A O 1
ATOM 2597 N N . PHE A 1 325 ? -32.489 10.447 20.363 1.00 90.44 325 PHE A N 1
ATOM 2598 C CA . PHE A 1 325 ? -31.982 9.249 19.686 1.00 90.44 325 PHE A CA 1
ATOM 2599 C C . PHE A 1 325 ? -30.479 9.022 19.892 1.00 90.44 325 PHE A C 1
ATOM 2601 O O . PHE A 1 325 ? -29.951 7.989 19.487 1.00 90.44 325 PHE A O 1
ATOM 2608 N N . ARG A 1 326 ? -29.767 9.965 20.525 1.00 89.88 326 ARG A N 1
ATOM 2609 C CA . ARG A 1 326 ? -28.296 9.961 20.608 1.00 89.88 326 ARG A CA 1
ATOM 2610 C C . ARG A 1 326 ? -27.719 8.691 21.241 1.00 89.88 326 ARG A C 1
ATOM 2612 O O . ARG A 1 326 ? -26.650 8.254 20.832 1.00 89.88 326 ARG A O 1
ATOM 2619 N N . ASN A 1 327 ? -28.415 8.118 22.222 1.00 90.94 327 ASN A N 1
ATOM 2620 C CA . ASN A 1 327 ? -27.940 6.961 22.983 1.00 90.94 327 ASN A CA 1
ATOM 2621 C C . ASN A 1 327 ? -28.517 5.624 22.497 1.00 90.94 327 ASN A C 1
ATOM 2623 O O . ASN A 1 327 ? -28.188 4.594 23.075 1.00 90.94 327 ASN A O 1
ATOM 2627 N N . HIS A 1 328 ? -29.355 5.613 21.454 1.00 87.88 328 HIS A N 1
ATOM 2628 C CA . HIS A 1 328 ? -30.043 4.396 21.012 1.00 87.88 328 HIS A CA 1
ATOM 2629 C C . HIS A 1 328 ? -29.077 3.270 20.623 1.00 87.88 328 HIS A C 1
ATOM 2631 O O . HIS A 1 328 ? -29.305 2.128 21.003 1.00 87.88 328 HIS A O 1
ATOM 2637 N N . GLU A 1 329 ? -27.984 3.578 19.917 1.00 85.75 329 GLU A N 1
ATOM 2638 C CA . GLU A 1 329 ? -26.976 2.571 19.546 1.00 85.75 329 GLU A CA 1
ATOM 2639 C C . GLU A 1 329 ? -26.327 1.935 20.777 1.00 85.75 329 GLU A C 1
ATOM 2641 O O . GLU A 1 329 ? -26.187 0.717 20.838 1.00 85.75 329 GLU A O 1
ATOM 2646 N N . LYS A 1 330 ? -25.993 2.751 21.784 1.00 87.94 330 LYS A N 1
ATOM 2647 C CA . LYS A 1 330 ? -25.405 2.267 23.034 1.00 87.94 330 LYS A CA 1
ATOM 2648 C C . LYS A 1 330 ? -26.387 1.380 23.798 1.00 87.94 330 LYS A C 1
ATOM 2650 O O . LYS A 1 330 ? -26.028 0.276 24.171 1.00 87.94 330 LYS A O 1
ATOM 2655 N N . ILE A 1 331 ? -27.638 1.821 23.946 1.00 88.75 331 ILE A N 1
ATOM 2656 C CA . ILE A 1 331 ? -28.692 1.031 24.602 1.00 88.75 331 ILE A CA 1
ATOM 2657 C C . ILE A 1 331 ? -28.881 -0.308 23.879 1.00 88.75 331 ILE A C 1
ATOM 2659 O O . ILE A 1 331 ? -28.979 -1.346 24.516 1.00 88.75 331 ILE A O 1
ATOM 2663 N N . ARG A 1 332 ? -28.882 -0.309 22.541 1.00 88.12 332 ARG A N 1
ATOM 2664 C CA . ARG A 1 332 ? -29.005 -1.529 21.732 1.00 88.12 332 ARG A CA 1
ATOM 2665 C C . ARG A 1 332 ? -27.840 -2.498 21.975 1.00 88.12 332 ARG A C 1
ATOM 2667 O O . ARG A 1 332 ? -28.068 -3.703 22.028 1.00 88.12 332 ARG A O 1
ATOM 2674 N N . GLN A 1 333 ? -26.619 -1.987 22.140 1.00 87.25 333 GLN A N 1
ATOM 2675 C CA . GLN A 1 333 ? -25.451 -2.792 22.513 1.00 87.25 333 GLN A CA 1
ATOM 2676 C C . GLN A 1 333 ? -25.566 -3.333 23.940 1.00 87.25 333 GLN A C 1
ATOM 2678 O O . GLN A 1 333 ? -25.379 -4.530 24.131 1.00 87.25 333 GLN A O 1
ATOM 2683 N N . ASP A 1 334 ? -25.923 -2.483 24.904 1.00 88.38 334 ASP A N 1
ATOM 2684 C CA . ASP A 1 334 ? -26.088 -2.860 26.312 1.00 88.38 334 ASP A CA 1
ATOM 2685 C C . ASP A 1 334 ? -27.155 -3.968 26.455 1.00 88.38 334 ASP A C 1
ATOM 2687 O O . ASP A 1 334 ? -26.905 -4.991 27.085 1.00 88.38 334 ASP A O 1
ATOM 2691 N N . LEU A 1 335 ? -28.287 -3.848 25.747 1.00 87.25 335 LEU A N 1
ATOM 2692 C CA . LEU A 1 335 ? -29.337 -4.874 25.696 1.00 87.25 335 LEU A CA 1
ATOM 2693 C C . LEU A 1 335 ? -28.839 -6.205 25.120 1.00 87.25 335 LEU A C 1
ATOM 2695 O O . LEU A 1 335 ? -29.119 -7.261 25.682 1.00 87.25 335 LEU A O 1
ATOM 2699 N N . LYS A 1 336 ? -28.067 -6.172 24.025 1.00 87.19 336 LYS A N 1
ATOM 2700 C CA . LYS A 1 336 ? -27.457 -7.389 23.463 1.00 87.19 336 LYS A CA 1
ATOM 2701 C C . LYS A 1 336 ? -26.469 -8.040 24.428 1.00 87.19 336 LYS A C 1
ATOM 2703 O O . LYS A 1 336 ? -26.340 -9.258 24.411 1.00 87.19 336 LYS A O 1
ATOM 2708 N N . VAL A 1 337 ? -25.757 -7.257 25.237 1.00 86.94 337 VAL A N 1
ATOM 2709 C CA . VAL A 1 337 ? -24.819 -7.781 26.240 1.00 86.94 337 VAL A CA 1
ATOM 2710 C C . VAL A 1 337 ? -25.567 -8.419 27.411 1.00 86.94 337 VAL A C 1
ATOM 2712 O O . VAL A 1 337 ? -25.201 -9.515 27.823 1.00 86.94 337 VAL A O 1
ATOM 2715 N N . GLU A 1 338 ? -26.614 -7.770 27.922 1.00 88.62 338 GLU A N 1
ATOM 2716 C CA . GLU A 1 338 ? -27.396 -8.269 29.062 1.00 88.62 338 GLU A CA 1
ATOM 2717 C C . GLU A 1 338 ? -28.269 -9.479 28.703 1.00 88.62 338 GLU A C 1
ATOM 2719 O O . GLU A 1 338 ? -28.333 -10.444 29.463 1.00 88.62 338 GLU A O 1
ATOM 2724 N N . TYR A 1 339 ? -28.931 -9.442 27.544 1.00 87.12 339 TYR A N 1
ATOM 2725 C CA . TYR A 1 339 ? -29.968 -10.412 27.178 1.00 87.12 339 TYR A CA 1
ATOM 2726 C C . TYR A 1 339 ? -29.611 -11.299 25.979 1.00 87.12 339 TYR A C 1
ATOM 2728 O O . TYR A 1 339 ? -30.411 -12.161 25.617 1.00 87.12 339 TYR A O 1
ATOM 2736 N N . GLY A 1 340 ? -28.465 -11.080 25.325 1.00 84.12 340 GLY A N 1
ATOM 2737 C CA . GLY A 1 340 ? -28.054 -11.773 24.092 1.00 84.12 340 GLY A CA 1
ATOM 2738 C C . GLY A 1 340 ? -28.719 -11.248 22.812 1.00 84.12 340 GLY A C 1
ATOM 2739 O O . GLY A 1 340 ? -28.220 -11.470 21.711 1.00 84.12 340 GLY A O 1
ATOM 2740 N N . GLU A 1 341 ? -29.815 -10.502 22.944 1.00 84.69 341 GLU A N 1
ATOM 2741 C CA . GLU A 1 341 ? -30.627 -9.973 21.851 1.00 84.69 341 GLU A CA 1
ATOM 2742 C C . GLU A 1 341 ? -31.123 -8.563 22.176 1.00 84.69 341 GLU A C 1
ATOM 2744 O O . GLU A 1 341 ? -31.049 -8.089 23.309 1.00 84.69 341 GLU A O 1
ATOM 2749 N N . ILE A 1 342 ? -31.676 -7.879 21.177 1.00 83.12 342 ILE A N 1
ATOM 2750 C CA . ILE A 1 342 ? -32.323 -6.588 21.400 1.00 83.12 342 ILE A CA 1
ATOM 2751 C C . ILE A 1 342 ? -33.687 -6.865 22.015 1.00 83.12 342 ILE A C 1
ATOM 2753 O O . ILE A 1 342 ? -34.635 -7.204 21.308 1.00 83.12 342 ILE A O 1
ATOM 2757 N N . LYS A 1 343 ? -33.774 -6.718 23.333 1.00 79.12 343 LYS A N 1
ATOM 2758 C CA . LYS A 1 343 ? -35.031 -6.829 24.064 1.00 79.12 343 LYS A CA 1
ATOM 2759 C C . LYS A 1 343 ? -35.579 -5.458 24.416 1.00 79.12 343 LYS A C 1
ATOM 2761 O O . LYS A 1 343 ? -34.875 -4.571 24.882 1.00 79.12 343 LYS A O 1
ATOM 2766 N N . SER A 1 344 ? -36.867 -5.293 24.183 1.00 80.88 344 SER A N 1
ATOM 2767 C CA . SER A 1 344 ? -37.678 -4.198 24.690 1.00 80.8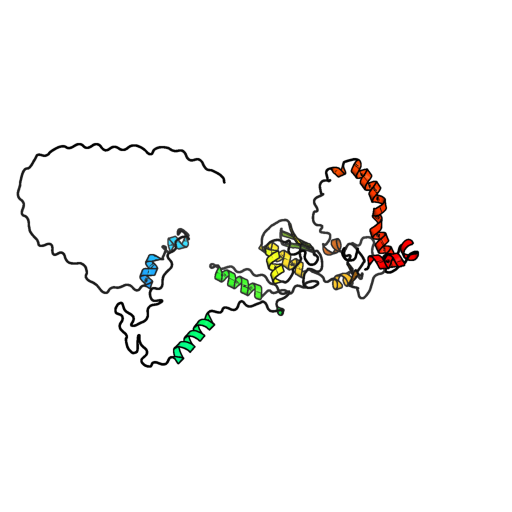8 344 SER A CA 1
ATOM 2768 C C . SER A 1 344 ? -38.800 -4.758 25.562 1.00 80.88 344 SER A C 1
ATOM 2770 O O . SER A 1 344 ? -39.245 -5.889 25.373 1.00 80.88 344 SER A O 1
ATOM 2772 N N . PHE A 1 345 ? -39.330 -3.935 26.462 1.00 78.38 345 PHE A N 1
ATOM 2773 C CA . PHE A 1 345 ? -40.521 -4.287 27.239 1.00 78.38 345 PHE A CA 1
ATOM 2774 C C . PHE A 1 345 ? -41.700 -4.743 26.354 1.00 78.38 345 PHE A C 1
ATOM 2776 O O . PHE A 1 345 ? -42.474 -5.610 26.744 1.00 78.38 345 PHE A O 1
ATOM 2783 N N . LEU A 1 346 ? -41.827 -4.176 25.148 1.00 77.88 346 LEU A N 1
ATOM 2784 C CA . LEU A 1 346 ? -42.884 -4.540 24.203 1.00 77.88 346 LEU A CA 1
ATOM 2785 C C . LEU A 1 346 ? -42.671 -5.937 23.620 1.00 77.88 346 LEU A C 1
ATOM 2787 O O . LEU A 1 346 ? -43.611 -6.718 23.598 1.00 77.88 346 LEU A O 1
ATOM 2791 N N . THR A 1 347 ? -41.437 -6.271 23.238 1.00 78.31 347 THR A N 1
ATOM 2792 C CA . THR A 1 347 ? -41.089 -7.605 22.714 1.00 78.31 347 THR A CA 1
ATOM 2793 C C . THR A 1 347 ? -41.252 -8.717 23.750 1.00 78.31 347 THR A C 1
ATOM 2795 O O . THR A 1 347 ? -41.530 -9.847 23.371 1.00 78.31 347 THR A O 1
ATOM 2798 N N . ASP A 1 348 ? -41.096 -8.420 25.044 1.00 79.81 348 ASP A N 1
ATOM 2799 C CA . ASP A 1 348 ? -41.346 -9.401 26.111 1.00 79.81 348 ASP A CA 1
ATOM 2800 C C . ASP A 1 348 ? -42.850 -9.599 26.362 1.00 79.81 348 ASP A C 1
ATOM 2802 O O . ASP A 1 348 ? -43.287 -10.691 26.719 1.00 79.81 348 ASP A O 1
ATOM 2806 N N . ARG A 1 349 ? -43.650 -8.540 26.175 1.00 84.25 349 ARG A N 1
ATOM 2807 C CA . ARG A 1 349 ? -45.107 -8.560 26.356 1.00 84.25 349 ARG A CA 1
ATOM 2808 C C . ARG A 1 349 ? -45.853 -9.161 25.162 1.00 84.25 349 ARG A C 1
ATOM 2810 O O . ARG A 1 349 ? -46.889 -9.781 25.375 1.00 84.25 349 ARG A O 1
ATOM 2817 N N . TYR A 1 350 ? -45.331 -8.959 23.955 1.00 83.44 350 TYR A N 1
ATOM 2818 C CA . TYR A 1 350 ? -45.918 -9.388 22.684 1.00 83.44 350 TYR A CA 1
ATOM 2819 C C . TYR A 1 350 ? -44.866 -10.134 21.842 1.00 83.44 350 TYR A C 1
ATOM 2821 O O . TYR A 1 350 ? -44.330 -9.588 20.873 1.00 83.44 350 TYR A O 1
ATOM 2829 N N . PRO A 1 351 ? -44.487 -11.364 22.235 1.00 80.38 351 PRO A N 1
ATOM 2830 C CA . PRO A 1 351 ? -43.474 -12.148 21.528 1.00 80.38 351 PRO A CA 1
ATOM 2831 C C . PRO A 1 351 ? -43.875 -12.525 20.091 1.00 80.38 351 PRO A C 1
ATOM 2833 O O . PRO A 1 351 ? -42.998 -12.746 19.258 1.00 80.38 351 PRO A O 1
ATOM 2836 N N . GLU A 1 352 ? -45.171 -12.562 19.782 1.00 80.06 352 GLU A N 1
ATOM 2837 C CA . GLU A 1 352 ? -45.722 -12.804 18.445 1.00 80.06 352 GLU A CA 1
ATOM 2838 C C . GLU A 1 352 ? -45.261 -11.780 17.391 1.00 80.06 352 GLU A C 1
ATOM 2840 O O . GLU A 1 352 ? -45.044 -12.146 16.238 1.00 80.06 352 GLU A O 1
ATOM 2845 N N . GLU A 1 353 ? -45.006 -10.523 17.774 1.00 70.31 353 GLU A N 1
ATOM 2846 C CA . GLU A 1 353 ? -44.573 -9.477 16.832 1.00 70.31 353 GLU A CA 1
ATOM 2847 C C . GLU A 1 353 ? -43.154 -9.713 16.278 1.00 70.31 353 GLU A C 1
ATOM 2849 O O . GLU A 1 353 ? -42.785 -9.148 15.246 1.00 70.31 353 GLU A O 1
ATOM 2854 N N . LYS A 1 354 ? -42.338 -10.560 16.929 1.00 65.44 354 LYS A N 1
ATOM 2855 C CA . LYS A 1 354 ? -41.013 -10.939 16.405 1.00 65.44 354 LYS A CA 1
ATOM 2856 C C . LYS A 1 354 ? -41.120 -11.796 15.146 1.00 65.44 354 LYS A C 1
ATOM 2858 O O . LYS A 1 354 ? -40.311 -11.645 14.235 1.00 65.44 354 LYS A O 1
ATOM 2863 N N . THR A 1 355 ? -42.089 -12.709 15.102 1.00 59.06 355 THR A N 1
ATOM 2864 C CA . THR A 1 355 ? -42.152 -13.757 14.071 1.00 59.06 355 THR A CA 1
ATOM 2865 C C . THR A 1 355 ? -42.503 -13.189 12.694 1.00 59.06 355 THR A C 1
ATOM 2867 O O . THR A 1 355 ? -42.090 -13.740 11.680 1.00 59.06 355 THR A O 1
ATOM 2870 N N . GLU A 1 356 ? -43.209 -12.058 12.651 1.00 57.59 356 GLU A N 1
ATOM 2871 C CA . GLU A 1 356 ? -43.624 -11.391 11.411 1.00 57.59 356 GLU A CA 1
ATOM 2872 C C . GLU A 1 356 ? -42.506 -10.585 10.727 1.00 57.59 356 GLU A C 1
ATOM 2874 O O . GLU A 1 356 ? -42.625 -10.270 9.548 1.00 57.59 356 GLU A O 1
ATOM 2879 N N . GLN A 1 357 ? -41.427 -10.233 11.438 1.00 56.28 357 GLN A N 1
ATOM 2880 C CA . GLN A 1 357 ? -40.324 -9.431 10.878 1.00 56.28 357 GLN A CA 1
ATOM 2881 C C . GLN A 1 357 ? -39.168 -10.274 10.318 1.00 56.28 357 GLN A C 1
ATOM 2883 O O . GLN A 1 357 ? -38.324 -9.744 9.594 1.00 56.28 357 GLN A O 1
ATOM 2888 N N . GLU A 1 358 ? -39.104 -11.560 10.674 1.00 49.94 358 GLU A N 1
ATOM 2889 C CA . GLU A 1 358 ? -38.055 -12.500 10.246 1.00 49.94 358 GLU A CA 1
ATOM 2890 C C . GLU A 1 358 ? -38.481 -13.404 9.068 1.00 49.94 358 GLU A C 1
ATOM 2892 O O . GLU A 1 358 ? -37.623 -14.065 8.478 1.00 49.94 358 GLU A O 1
ATOM 2897 N N . ALA A 1 359 ? -39.774 -13.411 8.714 1.00 40.28 359 ALA A N 1
ATOM 2898 C CA . ALA A 1 359 ? -40.346 -14.065 7.529 1.00 40.28 359 ALA A CA 1
ATOM 2899 C C . ALA A 1 359 ? -40.394 -13.106 6.329 1.00 40.28 359 ALA A C 1
ATOM 2901 O O . ALA A 1 359 ? -40.160 -13.582 5.191 1.00 40.28 359 ALA A O 1
#

pLDDT: mean 79.03, std 20.7, range [26.09, 97.44]

Foldseek 3Di:
DDDDDDDDDDDDDDDDDDDDDDDDDDDDDDDDDPPPPPPPPPPPPVPVPDDDPVVVCCVQQDDPPVCVVVVVDDPPPRDDDDDPCPPDFPPDDPDRDDDDPGNDDVDDDPVVVVVVVVVVVVVPDDDDDDDDPVQAQKWFWAFADDPDPVNRVVRGVVRRVVGIDGFDAPVLAWAQAWEWWFFDFKIKTKGTDDPPQFDQDDPLVNVRCVSNRHGDIHMDIDGDPDPVRVVVRVVVGRVVGDHLQRVCQVQLDFDWDQDVVVLRATDGPYHHPHHDDPVPDDPPDDPPPRCVRHVNDDDDDDDDDDDPCCPPPVVVVVCVVCVVVPCVSVLQNVCCVVPVHRDDPVCVVCVVVVVVVVD

Secondary structure (DSSP, 8-state):
-------------------------------------------------PPPHHHHHHHHHPPPHHHHHTT-S-STTPPPP--SSTTPPTT--SS----BTTTB-SS--THHHHHHHHHHHHTT----PPPPGGGTTEE-------SSHHHHHHHHHHHHHTS-EE---BTTTB-SS-EEEEETTEEEEEEE--TT--EES-HHHHHHHHHHT--SEEEEEEE---HHHHHHHHHHHHHTPPPHHHHHHHHTS-EEEE-GGGTT-EEEEE--SS---TTTS-TTS---HHHHHTTT-----PPPPPPGGGGSHHHHHHHHHHHTTTTHHHHHHHHHHHHSS---HHHHH-THHHHHHH-

Mean predicted aligned error: 15.44 Å

Radius of gyration: 42.33 Å; Cα contacts (8 Å, |Δi|>4): 326; chains: 1; bounding box: 85×80×129 Å

Solvent-accessible surface area (backbone atoms only — not comparable to full-atom values): 22883 Å² total; per-residue (Å²): 141,85,88,85,91,79,86,89,82,87,88,88,83,84,82,93,80,89,78,90,80,82,88,87,83,84,81,90,80,93,76,81,86,77,82,71,80,78,73,81,71,74,86,72,73,81,70,88,78,76,76,59,68,69,63,55,51,48,64,76,56,54,65,57,72,70,39,56,76,70,64,72,61,72,82,74,84,69,72,72,90,74,72,80,67,71,89,64,55,70,64,68,56,97,59,93,56,81,38,79,70,65,59,31,74,81,66,94,62,78,70,62,58,57,54,54,52,56,56,57,63,58,75,71,65,79,76,79,82,74,85,56,84,83,48,62,22,44,45,49,70,48,84,38,86,56,97,45,69,71,60,10,51,52,45,13,52,58,46,11,70,76,45,62,43,83,44,84,56,37,94,69,30,19,52,73,60,48,41,62,30,63,30,90,66,22,34,38,43,37,38,56,46,60,90,89,72,34,72,53,50,53,74,68,57,46,54,49,29,60,55,30,49,45,47,17,34,37,42,49,78,46,81,52,85,50,66,72,36,52,53,51,19,51,55,52,39,60,70,68,58,64,51,63,54,58,55,8,49,76,68,19,38,72,36,68,47,70,39,76,92,57,71,52,47,83,38,79,75,25,71,32,97,56,71,67,57,82,83,76,56,62,91,86,60,76,77,52,67,69,45,54,61,23,70,70,60,75,80,90,74,79,81,74,76,78,58,82,57,70,80,39,71,66,41,56,53,49,48,63,68,46,55,82,56,70,56,51,66,57,51,47,45,53,31,29,70,78,69,73,38,82,72,47,77,62,53,73,74,42,58,70,67,58,63,72,76,78,110

Organism: Operophtera brumata (NCBI:txid104452)